Protein AF-0000000080313194 (afdb_homodimer)

Solvent-accessible surface area (backbone atoms only — not comparable to full-atom values): 11235 Å² total; per-residue (Å²):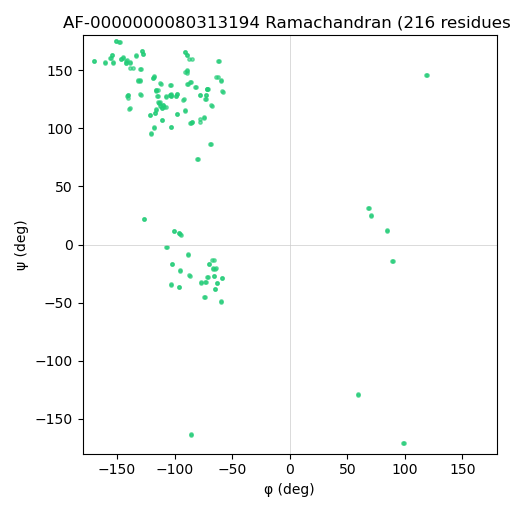 98,51,41,27,35,38,32,35,27,61,83,75,71,39,50,36,54,64,35,41,35,36,36,30,36,56,75,54,93,92,44,68,43,80,68,34,73,50,53,20,36,87,72,4,32,34,80,63,56,61,46,90,93,54,76,61,59,67,40,44,34,34,40,39,33,39,38,17,78,68,68,34,94,78,29,35,34,48,34,48,46,49,39,36,50,36,83,54,39,75,45,64,42,24,52,35,38,43,34,42,73,56,31,38,33,36,38,71,42,120,103,50,40,29,36,39,33,35,27,61,81,77,72,38,50,35,54,65,33,40,35,34,37,29,37,56,76,52,93,92,44,69,42,80,68,34,72,50,52,20,36,87,74,4,31,36,80,65,55,60,45,91,92,54,77,63,58,68,41,44,35,33,41,39,33,38,39,17,78,68,67,34,94,78,28,37,35,48,34,47,47,48,41,34,50,36,82,56,38,75,45,64,43,24,52,35,38,43,35,41,73,55,31,38,34,38,37,71,42,122

Nearest PDB structures (foldseek):
  4q14-assembly1_B  TM=9.213E-01  e=1.340E-10  Brucella abortus 2308
  2g5u-assembly1_B-2  TM=8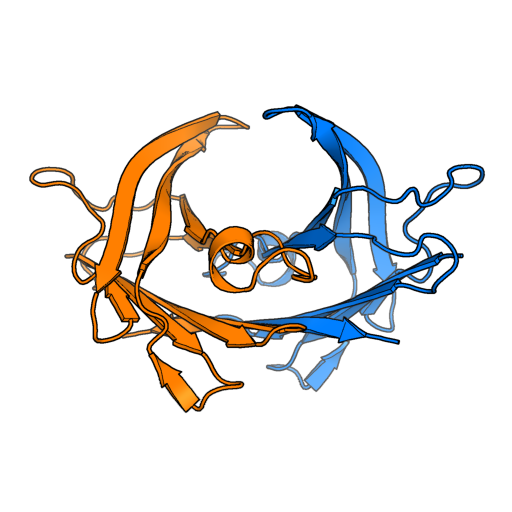.659E-01  e=2.627E-10  Homo sapiens
  7ybr-assembly1_A-2  TM=8.730E-01  e=2.478E-09  Homo sapiens
  8hy4-assembly1_A-2  TM=8.558E-01  e=2.621E-09  Homo sapiens
  5h0w-assembly1_A  TM=8.802E-01  e=9.008E-09  Homo sapiens

pLDDT: mean 95.49, std 5.0, range [65.44, 98.94]

Secondary structure (DSSP, 8-state):
--EEEEEEETTTTEE-TT-EEEEEEEEETTEEEEEEEEE--TTSEES--SPTT----SSEEEEEE-HHHHH-TT-S-S-EEEEEE-S-TTS-EE--EEEETTEEEEE-B-/--EEEEEEETTTTEE-TT-EEEEEEEEETTEEEEEEEEE--TTSEES--SPTT----SSEEEEEE-HHHHH-TT-S-S-EEEEEE-S-TTS-EE--EEEETTEEEEE-B-

Foldseek 3Di:
DFEKEFEAEPVVRATQWFKKKWKWFDPDDPDIHTQAIDTQHRRRMDGGGGDPPDFDDFGKMKMKTQVCVRVDDQQPDRIDIDIDGDHDSVDYWYWYWYDYSPDIDIDTDD/DFEKEWEAEPVVRATQWFKKKWKWFDPDDPDIHTQAIDTQHRRRMDGGGGDPPDFDDFGKMKMKTQVCVRVDDQQPDRIDIDIDGDHDSVDYWYWYWYDYSPDIDIDTDD

InterPro domains:
  IPR000895 Transthyretin/hydroxyisourate hydrolase [PR00189] (2-22)
  IPR000895 Transthyretin/hydroxyisourate hydrolase [PR00189] (35-60)
  IPR000895 Transthyretin/hydroxyisourate hydrolase [PR00189] (88-110)
  IPR014306 Hydroxyisourate hydrolase [TIGR02962] (2-110)
  IPR014306 Hydroxyisourate hydrolase [cd05822] (3-110)
  IPR023416 Transthyretin/hydroxyisourate hydrolase domain [PF00576] (3-109)
  IPR023416 Transthyretin/hydroxyisourate hydrolase domain [PTHR10395] (2-110)
  IPR023416 Transthyretin/hydroxyisourate hydrolase domain [SM00095] (1-109)
  IPR023418 Transthyretin, thyroxine binding site [PS00768] (6-21)
  IPR036817 Transthyretin/hydroxyisourate hydrolase domain superfamily [G3DSA:2.60.40.180] (1-108)
  IPR036817 Transthyretin/hydroxyisourate hydrolase domain superfamily [SSF49472] (2-110)

Radius of gyration: 16.83 Å; Cα contacts (8 Å, |Δi|>4): 594; chains: 2; bounding box: 36×49×40 Å

Structure (mmCIF, N/CA/C/O backbone):
data_AF-0000000080313194-model_v1
#
loop_
_entity.id
_entity.type
_entity.pdbx_description
1 polymer '5-hydroxyisourate hydrolase'
#
loop_
_atom_site.group_PDB
_atom_site.id
_atom_site.type_symbol
_atom_site.label_atom_id
_atom_site.label_alt_id
_atom_site.label_comp_id
_atom_site.label_asym_id
_atom_site.label_entity_id
_atom_site.label_seq_id
_atom_site.pdbx_PDB_ins_code
_atom_site.Cartn_x
_atom_site.Cartn_y
_atom_site.Cartn_z
_atom_site.occupancy
_atom_site.B_iso_or_equiv
_atom_site.auth_seq_id
_atom_site.auth_comp_id
_atom_site.auth_asym_id
_atom_site.auth_atom_id
_atom_site.pdbx_PDB_model_num
ATOM 1 N N . MET A 1 1 ? -0.561 -23.547 -9.656 1 65.44 1 MET A N 1
ATOM 2 C CA . MET A 1 1 ? -0.959 -22.453 -8.789 1 65.44 1 MET A CA 1
ATOM 3 C C . MET A 1 1 ? 0.229 -21.547 -8.477 1 65.44 1 MET A C 1
ATOM 5 O O . MET A 1 1 ? 1.229 -22 -7.914 1 65.44 1 MET A O 1
ATOM 9 N N . ASN A 1 2 ? 0.302 -20.172 -9.008 1 87 2 ASN A N 1
ATOM 10 C CA . ASN A 1 2 ? 1.49 -19.328 -8.953 1 87 2 ASN A CA 1
ATOM 11 C C . ASN A 1 2 ? 1.146 -17.891 -8.539 1 87 2 ASN A C 1
ATOM 13 O O . ASN A 1 2 ? -0.027 -17.516 -8.508 1 87 2 ASN A O 1
ATOM 17 N N . LEU A 1 3 ? 2.123 -17.281 -7.934 1 95.81 3 LEU A N 1
ATOM 18 C CA . LEU A 1 3 ? 2.088 -15.875 -7.586 1 95.81 3 LEU A CA 1
ATOM 19 C C . LEU A 1 3 ? 3.135 -15.086 -8.375 1 95.81 3 LEU A C 1
ATOM 21 O O . LEU A 1 3 ? 4.32 -15.43 -8.352 1 95.81 3 LEU A O 1
ATOM 25 N N . SER A 1 4 ? 2.646 -14.086 -9.094 1 97.38 4 SER A N 1
ATOM 26 C CA . SER A 1 4 ? 3.545 -13.273 -9.914 1 97.38 4 SER A CA 1
ATOM 27 C C . SER A 1 4 ? 3.27 -11.789 -9.727 1 97.38 4 SER A C 1
ATOM 29 O O . SER A 1 4 ? 2.244 -11.406 -9.156 1 97.38 4 SER A O 1
ATOM 31 N N . THR A 1 5 ? 4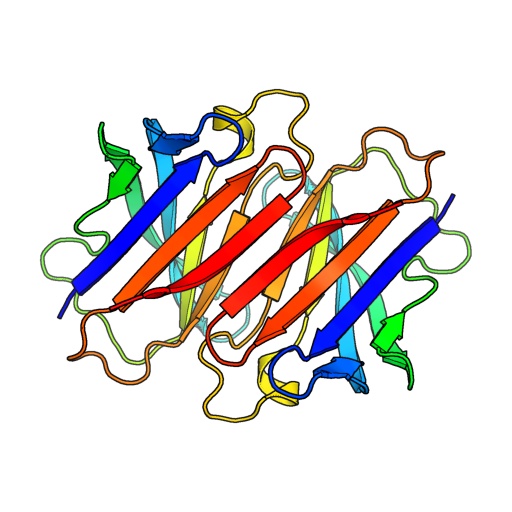.242 -11.016 -10.133 1 98.56 5 THR A N 1
ATOM 32 C CA . THR A 1 5 ? 4.055 -9.57 -10.102 1 98.56 5 THR A CA 1
ATOM 33 C C . THR A 1 5 ? 4.762 -8.906 -11.281 1 98.56 5 THR A C 1
ATOM 35 O O . THR A 1 5 ? 5.562 -9.539 -11.969 1 98.56 5 THR A O 1
ATOM 38 N N . HIS A 1 6 ? 4.297 -7.688 -11.5 1 98.5 6 HIS A N 1
ATOM 39 C CA . HIS A 1 6 ? 4.812 -6.793 -12.523 1 98.5 6 HIS A CA 1
ATOM 40 C C . HIS A 1 6 ? 4.855 -5.352 -12.031 1 98.5 6 HIS A C 1
ATOM 42 O O . HIS A 1 6 ? 3.869 -4.848 -11.484 1 98.5 6 HIS A O 1
ATOM 48 N N . VAL A 1 7 ? 6.074 -4.758 -12.188 1 98.88 7 VAL A N 1
ATOM 49 C CA . VAL A 1 7 ? 6.18 -3.342 -11.844 1 98.88 7 VAL A CA 1
ATOM 50 C C . VAL A 1 7 ? 6.355 -2.516 -13.109 1 98.88 7 VAL A C 1
ATOM 52 O O . VAL A 1 7 ? 7.312 -2.717 -13.867 1 98.88 7 VAL A O 1
ATOM 55 N N . LEU A 1 8 ? 5.441 -1.659 -13.359 1 98.88 8 LEU A N 1
ATOM 56 C CA . LEU A 1 8 ? 5.52 -0.711 -14.469 1 98.88 8 LEU A CA 1
ATOM 57 C C . LEU A 1 8 ? 5.785 0.701 -13.953 1 98.88 8 LEU A C 1
ATOM 59 O O . LEU A 1 8 ? 5.098 1.178 -13.047 1 98.88 8 LEU A O 1
ATOM 63 N N . ASP A 1 9 ? 6.816 1.323 -14.516 1 98.69 9 ASP A N 1
ATOM 64 C CA . ASP A 1 9 ? 7.086 2.732 -14.242 1 98.69 9 ASP A CA 1
ATOM 65 C C . ASP A 1 9 ? 6.289 3.633 -15.188 1 98.69 9 ASP A C 1
ATOM 67 O O . ASP A 1 9 ? 6.676 3.832 -16.344 1 98.69 9 ASP A O 1
ATOM 71 N N . LEU A 1 10 ? 5.273 4.219 -14.664 1 98.38 10 LEU A N 1
ATOM 72 C CA . LEU A 1 10 ? 4.348 4.988 -15.484 1 98.38 10 LEU A CA 1
ATOM 73 C C . LEU A 1 10 ? 4.977 6.312 -15.914 1 98.38 10 LEU A C 1
ATOM 75 O O . LEU A 1 10 ? 4.645 6.844 -16.969 1 98.38 10 LEU A O 1
ATOM 79 N N . ALA A 1 11 ? 5.812 6.895 -15.109 1 97.31 11 ALA A N 1
ATOM 80 C CA . ALA A 1 11 ? 6.453 8.164 -15.445 1 97.31 11 ALA A CA 1
ATOM 81 C C . ALA A 1 11 ? 7.395 8 -16.641 1 97.31 11 ALA A C 1
ATOM 83 O O . ALA A 1 11 ? 7.574 8.938 -17.422 1 97.31 11 ALA A O 1
ATOM 84 N N . ARG A 1 12 ? 7.898 6.82 -16.797 1 97.25 12 ARG A N 1
ATOM 85 C CA . ARG A 1 12 ? 8.82 6.543 -17.891 1 97.25 12 ARG A CA 1
ATOM 86 C C . ARG A 1 12 ? 8.117 5.797 -19.016 1 97.25 12 ARG A C 1
ATOM 88 O O . ARG A 1 12 ? 8.648 5.68 -20.125 1 97.25 12 ARG A O 1
ATOM 95 N N . GLY A 1 13 ? 7.012 5.254 -18.734 1 98.06 13 GLY A N 1
ATOM 96 C CA . GLY A 1 13 ? 6.316 4.414 -19.703 1 98.06 13 GLY A CA 1
ATOM 97 C C . GLY A 1 13 ? 7.039 3.109 -19.984 1 98.06 13 GLY A C 1
ATOM 98 O O . GLY A 1 13 ? 6.984 2.594 -21.094 1 98.06 13 GLY A O 1
ATOM 99 N N . LEU A 1 14 ? 7.754 2.586 -18.969 1 98.62 14 LEU A N 1
ATOM 100 C CA . LEU A 1 14 ? 8.586 1.399 -19.141 1 98.62 14 LEU A CA 1
ATOM 101 C C . LEU A 1 14 ? 8.453 0.471 -17.938 1 98.62 14 LEU A C 1
ATOM 103 O O . LEU A 1 14 ? 8.102 0.912 -16.844 1 98.62 14 LEU A O 1
ATOM 107 N N . PRO A 1 15 ? 8.773 -0.867 -18.219 1 98.75 15 PRO A N 1
ATOM 108 C CA . PRO A 1 15 ? 8.891 -1.748 -17.047 1 98.75 15 PRO A CA 1
ATOM 109 C C . PRO A 1 15 ? 9.969 -1.294 -16.062 1 98.75 15 PRO A C 1
ATOM 111 O O . PRO A 1 15 ? 10.984 -0.73 -16.484 1 98.75 15 PRO A O 1
ATOM 114 N N . ALA A 1 16 ? 9.727 -1.408 -14.82 1 98.81 16 ALA A N 1
ATOM 115 C CA . ALA A 1 16 ? 10.727 -1.098 -13.805 1 98.81 16 ALA A CA 1
ATOM 116 C C . ALA A 1 16 ? 11.641 -2.295 -13.547 1 98.81 16 ALA A C 1
ATOM 118 O O . ALA A 1 16 ? 11.25 -3.244 -12.859 1 98.81 16 ALA A O 1
ATOM 119 N N . ARG A 1 17 ? 12.812 -2.27 -14 1 98.62 17 ARG A N 1
ATOM 120 C CA . ARG A 1 17 ? 13.797 -3.34 -13.836 1 98.62 17 ARG A CA 1
ATOM 121 C C . ARG A 1 17 ? 14.555 -3.195 -12.523 1 98.62 17 ARG A C 1
ATOM 123 O O . ARG A 1 17 ? 14.891 -2.082 -12.117 1 98.62 17 ARG A O 1
ATOM 130 N N . GLY A 1 18 ? 14.789 -4.285 -11.875 1 98.75 18 GLY A N 1
ATOM 131 C CA . GLY A 1 18 ? 15.727 -4.324 -10.766 1 98.75 18 GLY A CA 1
ATOM 132 C C . GLY A 1 18 ? 15.102 -3.91 -9.445 1 98.75 18 GLY A C 1
ATOM 133 O O . GLY A 1 18 ? 15.812 -3.633 -8.477 1 98.75 18 GLY A O 1
ATOM 134 N N . VAL A 1 19 ? 13.789 -3.812 -9.438 1 98.88 19 VAL A N 1
ATOM 135 C CA . VAL A 1 19 ? 13.117 -3.504 -8.18 1 98.88 19 VAL A CA 1
ATOM 136 C C . VAL A 1 19 ? 13.156 -4.723 -7.258 1 98.88 19 VAL A C 1
ATOM 138 O O . VAL A 1 19 ? 12.727 -5.812 -7.645 1 98.88 19 VAL A O 1
ATOM 141 N N . ALA A 1 20 ? 13.664 -4.555 -6.031 1 98.88 20 ALA A N 1
ATOM 142 C CA . ALA A 1 20 ? 13.633 -5.641 -5.051 1 98.88 20 ALA A CA 1
ATOM 143 C C . ALA A 1 20 ? 12.219 -5.887 -4.543 1 98.88 20 ALA A C 1
ATOM 145 O O . ALA A 1 20 ? 11.5 -4.941 -4.215 1 98.88 20 ALA A O 1
ATOM 146 N N . VAL A 1 21 ? 11.82 -7.129 -4.488 1 98.88 21 VAL A N 1
ATOM 147 C CA . VAL A 1 21 ? 10.492 -7.555 -4.047 1 98.88 21 VAL A CA 1
ATOM 148 C C . VAL A 1 21 ? 10.625 -8.648 -2.99 1 98.88 21 VAL A C 1
ATOM 150 O O . VAL A 1 21 ? 11.375 -9.609 -3.174 1 98.88 21 VAL A O 1
ATOM 153 N N . THR A 1 22 ? 9.969 -8.477 -1.878 1 98.56 22 THR A N 1
ATOM 154 C CA . THR A 1 22 ? 9.922 -9.484 -0.828 1 98.56 22 THR A CA 1
ATOM 155 C C . THR A 1 22 ? 8.508 -10.023 -0.65 1 98.56 22 THR A C 1
ATOM 157 O O . THR A 1 22 ? 7.543 -9.25 -0.654 1 98.56 22 THR A O 1
ATOM 160 N N . LEU A 1 23 ? 8.43 -11.312 -0.579 1 98.12 23 LEU A N 1
ATOM 161 C CA . LEU A 1 23 ? 7.168 -11.984 -0.28 1 98.12 23 LEU A CA 1
ATOM 162 C C . LEU A 1 23 ? 7.145 -12.484 1.16 1 98.12 23 LEU A C 1
ATOM 164 O O . LEU A 1 23 ? 8.086 -13.148 1.604 1 98.12 23 LEU A O 1
ATOM 168 N N . GLU A 1 24 ? 6.062 -12.117 1.852 1 97.56 24 GLU A N 1
ATOM 169 C CA . GLU A 1 24 ? 5.871 -12.602 3.217 1 97.56 24 GLU A CA 1
ATOM 170 C C . GLU A 1 24 ? 4.477 -13.195 3.4 1 97.56 24 GLU A C 1
ATOM 172 O O . GLU A 1 24 ? 3.533 -12.805 2.711 1 97.56 24 GLU A O 1
ATOM 177 N N . ARG A 1 25 ? 4.406 -14.117 4.277 1 97 25 ARG A N 1
ATOM 178 C CA . ARG A 1 25 ? 3.15 -14.766 4.652 1 97 25 ARG A CA 1
ATOM 179 C C . ARG A 1 25 ? 2.758 -14.406 6.082 1 97 25 ARG A C 1
ATOM 181 O O . ARG A 1 25 ? 3.604 -14.398 6.98 1 97 25 ARG A O 1
ATOM 188 N N . HIS A 1 26 ? 1.472 -14.156 6.203 1 96.62 26 HIS A N 1
ATOM 189 C CA . HIS A 1 26 ? 0.968 -13.867 7.539 1 96.62 26 HIS A CA 1
ATOM 190 C C . HIS A 1 26 ? 0.81 -15.141 8.359 1 96.62 26 HIS A C 1
ATOM 192 O O . HIS A 1 26 ? 0.165 -16.094 7.914 1 96.62 26 HIS A O 1
ATOM 198 N N . ASP A 1 27 ? 1.317 -15.227 9.531 1 93.31 27 ASP A N 1
ATOM 199 C CA . ASP A 1 27 ? 1.3 -16.422 10.359 1 93.31 27 ASP A CA 1
ATOM 200 C C . ASP A 1 27 ? 0.313 -16.281 11.516 1 93.31 27 ASP A C 1
ATOM 202 O O . ASP A 1 27 ? 0.19 -17.188 12.344 1 93.31 27 ASP A O 1
ATOM 206 N N . GLY A 1 28 ? -0.321 -15.156 11.625 1 88 28 GLY A N 1
ATOM 207 C CA . GLY A 1 28 ? -1.229 -14.883 12.727 1 88 28 GLY A CA 1
ATOM 208 C C . GLY A 1 28 ? -0.793 -13.703 13.586 1 88 28 GLY A C 1
ATOM 209 O O . GLY A 1 28 ? 0.404 -13.492 13.789 1 88 28 GLY A O 1
ATOM 210 N N . GLY A 1 29 ? -1.736 -12.992 14.078 1 85 29 GLY A N 1
ATOM 211 C CA . GLY A 1 29 ? -1.395 -11.82 14.875 1 85 29 GLY A CA 1
ATOM 212 C C . GLY A 1 29 ? -0.572 -10.805 14.109 1 85 29 GLY A C 1
ATOM 213 O O . GLY A 1 29 ? -0.975 -10.344 13.039 1 85 29 GLY A O 1
ATOM 214 N N . VAL A 1 30 ? 0.573 -10.398 14.766 1 82.69 30 VAL A N 1
ATOM 215 C CA . VAL A 1 30 ? 1.419 -9.375 14.156 1 82.69 30 VAL A CA 1
ATOM 216 C C . VAL A 1 30 ? 2.619 -10.039 13.484 1 82.69 30 VAL A C 1
ATOM 218 O O . VAL A 1 30 ? 3.508 -9.352 12.977 1 82.69 30 VAL A O 1
ATOM 221 N N . ARG A 1 31 ? 2.619 -11.398 13.32 1 92.81 31 ARG A N 1
ATOM 222 C CA . ARG A 1 31 ? 3.803 -12.117 12.859 1 92.81 31 ARG A CA 1
ATOM 223 C C . ARG A 1 31 ? 3.717 -12.414 11.367 1 92.81 31 ARG A C 1
ATOM 225 O O . ARG A 1 31 ? 2.682 -12.875 10.875 1 92.81 31 ARG A O 1
ATOM 232 N N . TRP A 1 32 ? 4.746 -12.047 10.68 1 95.94 32 TRP A N 1
ATOM 233 C CA . TRP A 1 32 ? 4.949 -12.352 9.266 1 95.94 32 TRP A CA 1
ATOM 234 C C . TRP A 1 32 ? 6.215 -13.18 9.062 1 95.94 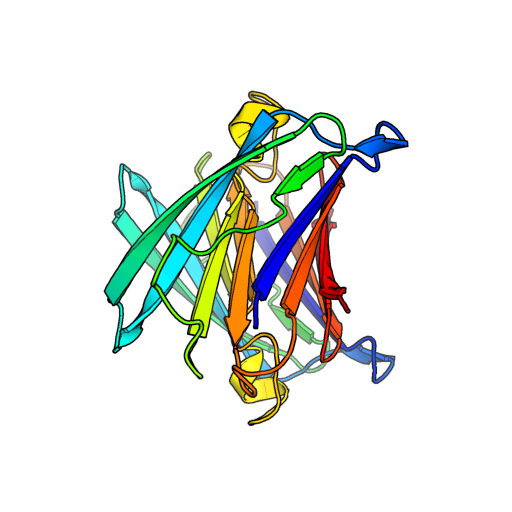32 TRP A C 1
ATOM 236 O O . TRP A 1 32 ? 7.223 -12.961 9.742 1 95.94 32 TRP A O 1
ATOM 246 N N . THR A 1 33 ? 6.191 -14.117 8.117 1 95.94 33 THR A N 1
ATOM 247 C CA . THR A 1 33 ? 7.363 -14.898 7.727 1 95.94 33 THR A CA 1
ATOM 248 C C . THR A 1 33 ? 7.762 -14.594 6.285 1 95.94 33 THR A C 1
ATOM 250 O O . THR A 1 33 ? 6.934 -14.68 5.375 1 95.94 33 THR A O 1
ATOM 253 N N . GLN A 1 34 ? 9.031 -14.266 6.156 1 96.94 34 GLN A N 1
ATOM 254 C CA . GLN A 1 34 ? 9.531 -14.047 4.801 1 96.94 34 GLN A CA 1
ATOM 255 C C . GLN A 1 34 ? 9.672 -15.367 4.051 1 96.94 34 GLN A C 1
ATOM 257 O O . GLN A 1 34 ? 10.273 -16.312 4.559 1 96.94 34 GLN A O 1
ATOM 262 N N . LEU A 1 35 ? 9.102 -15.438 2.852 1 96.44 35 LEU A N 1
ATOM 263 C CA . LEU A 1 35 ? 9.141 -16.656 2.059 1 96.44 35 LEU A CA 1
ATOM 264 C C . LEU A 1 35 ? 10.164 -16.547 0.932 1 96.44 35 LEU A C 1
ATOM 266 O O . LEU A 1 35 ? 10.75 -17.547 0.521 1 96.44 35 LEU A O 1
ATOM 270 N N . ALA A 1 36 ? 10.289 -15.32 0.401 1 97 36 ALA A N 1
ATOM 271 C CA . ALA A 1 36 ? 11.117 -15.18 -0.791 1 97 36 ALA A CA 1
ATOM 272 C C . ALA A 1 36 ? 11.547 -13.727 -0.99 1 97 36 ALA A C 1
ATOM 274 O O . ALA A 1 36 ? 10.922 -12.812 -0.456 1 97 36 ALA A O 1
ATOM 275 N N . GLU A 1 37 ? 12.586 -13.516 -1.655 1 98 37 GLU A N 1
ATOM 276 C CA . GLU A 1 37 ? 13.062 -12.242 -2.195 1 98 37 GLU A CA 1
ATOM 277 C C . GLU A 1 37 ? 13.461 -12.383 -3.662 1 98 37 GLU A C 1
ATOM 279 O O . GLU A 1 37 ? 14.031 -13.398 -4.062 1 98 37 GLU A O 1
ATOM 284 N N . ALA A 1 38 ? 13.164 -11.43 -4.391 1 98.38 38 ALA A N 1
ATOM 285 C CA . ALA A 1 38 ? 13.469 -11.43 -5.816 1 98.38 38 ALA A CA 1
ATOM 286 C C . ALA A 1 38 ? 13.695 -10.016 -6.332 1 98.38 38 ALA A C 1
ATOM 288 O O . ALA A 1 38 ? 13.641 -9.055 -5.562 1 98.38 38 ALA A O 1
ATOM 289 N N . ARG A 1 39 ? 14.086 -9.883 -7.594 1 98.75 39 ARG A N 1
ATOM 290 C CA . ARG A 1 39 ? 14.172 -8.617 -8.312 1 98.75 39 ARG A CA 1
ATOM 291 C C . ARG A 1 39 ? 13.461 -8.703 -9.656 1 98.75 39 ARG A C 1
ATOM 293 O O . ARG A 1 39 ? 13.547 -9.719 -10.344 1 98.75 39 ARG A O 1
ATOM 300 N N . THR A 1 40 ? 12.805 -7.609 -10 1 98.88 40 THR A N 1
ATOM 301 C CA . THR A 1 40 ? 12.148 -7.605 -11.305 1 98.88 40 THR A CA 1
ATOM 302 C C . THR A 1 40 ? 13.172 -7.723 -12.43 1 98.88 40 THR A C 1
ATOM 304 O O . THR A 1 40 ? 14.266 -7.164 -12.336 1 98.88 40 THR A O 1
ATOM 307 N N . ASP A 1 41 ? 12.781 -8.43 -13.469 1 98.75 41 ASP A N 1
ATOM 308 C CA . ASP A 1 41 ? 13.664 -8.625 -14.617 1 98.75 41 ASP A CA 1
ATOM 309 C C . ASP A 1 41 ? 13.539 -7.465 -15.602 1 98.75 41 ASP A C 1
ATOM 311 O O . ASP A 1 41 ? 13.047 -6.391 -15.25 1 98.75 41 ASP A O 1
ATOM 315 N N . ASP A 1 42 ? 14.031 -7.691 -16.859 1 98.44 42 ASP A N 1
ATOM 316 C CA . ASP A 1 42 ? 14.07 -6.629 -17.859 1 98.44 42 ASP A CA 1
ATOM 317 C C . ASP A 1 42 ? 12.664 -6.211 -18.266 1 98.44 42 ASP A C 1
ATOM 319 O O . ASP A 1 42 ? 12.461 -5.117 -18.797 1 98.44 42 ASP A O 1
ATOM 323 N N . ASP A 1 43 ? 11.711 -7.078 -18.031 1 98.56 43 ASP A N 1
ATOM 324 C CA . ASP A 1 43 ? 10.32 -6.781 -18.344 1 98.56 43 ASP A CA 1
ATOM 325 C C . ASP A 1 43 ? 9.578 -6.273 -17.109 1 98.56 43 ASP A C 1
ATOM 327 O O . ASP A 1 43 ? 8.352 -6.203 -17.094 1 98.56 43 ASP A O 1
ATOM 331 N N . GLY A 1 44 ? 10.25 -5.977 -16.047 1 98.81 44 GLY A N 1
ATOM 332 C CA . GLY A 1 44 ? 9.633 -5.52 -14.812 1 98.81 44 GLY A CA 1
ATOM 333 C C . GLY A 1 44 ? 8.859 -6.605 -14.094 1 98.81 44 GLY A C 1
ATOM 334 O O . GLY A 1 44 ? 7.934 -6.32 -13.336 1 98.81 44 GLY A O 1
ATOM 335 N N . ARG A 1 45 ? 9.273 -7.895 -14.359 1 98.69 45 ARG A N 1
ATOM 336 C CA . ARG A 1 45 ? 8.453 -9 -13.867 1 98.69 45 ARG A CA 1
ATOM 337 C C . ARG A 1 45 ? 9.234 -9.859 -12.875 1 98.69 45 ARG A C 1
ATOM 339 O O . ARG A 1 45 ? 10.461 -9.938 -12.945 1 98.69 45 ARG A O 1
ATOM 346 N N . VAL A 1 46 ? 8.57 -10.344 -11.906 1 98.31 46 VAL A N 1
ATOM 347 C CA . VAL A 1 46 ? 8.906 -11.57 -11.188 1 98.31 46 VAL A CA 1
ATOM 348 C C . VAL A 1 46 ? 7.875 -12.656 -11.492 1 98.31 46 VAL A C 1
ATOM 350 O O . VAL A 1 46 ? 6.742 -12.602 -11.008 1 98.31 46 VAL A O 1
ATOM 353 N N . ARG A 1 47 ? 8.227 -13.578 -12.219 1 95.69 47 ARG A N 1
ATOM 354 C CA . ARG A 1 47 ? 7.285 -14.516 -12.82 1 95.69 47 ARG A CA 1
ATOM 355 C C . ARG A 1 47 ? 6.82 -15.547 -11.797 1 95.69 47 ARG A C 1
ATOM 357 O O . ARG A 1 47 ? 5.711 -16.078 -11.898 1 95.69 47 ARG A O 1
ATOM 364 N N . SER A 1 48 ? 7.672 -15.867 -10.93 1 93.31 48 SER A N 1
ATOM 365 C CA . SER A 1 48 ? 7.324 -16.766 -9.836 1 93.31 48 SER A CA 1
ATOM 366 C C . SER A 1 48 ? 7.934 -16.297 -8.516 1 93.31 48 SER A C 1
ATOM 368 O O . SER A 1 48 ? 9.156 -16.25 -8.375 1 93.31 48 SER A O 1
ATOM 370 N N . LEU A 1 49 ? 7.07 -15.969 -7.559 1 95.44 49 LEU A N 1
ATOM 371 C CA . LEU A 1 49 ? 7.547 -15.43 -6.293 1 95.44 49 LEU A CA 1
ATOM 372 C C . LEU A 1 49 ? 7.68 -16.531 -5.246 1 95.44 49 LEU A C 1
ATOM 374 O O . LEU A 1 49 ? 8.414 -16.375 -4.27 1 95.44 49 LEU A O 1
ATOM 378 N N . LEU A 1 50 ? 6.969 -17.578 -5.48 1 93.19 50 LEU A N 1
ATOM 379 C CA . LEU A 1 50 ? 7.02 -18.641 -4.492 1 93.19 50 LEU A CA 1
ATOM 380 C C . LEU A 1 50 ? 8.242 -19.531 -4.703 1 93.19 50 LEU A C 1
ATOM 382 O O . LEU A 1 50 ? 8.547 -19.906 -5.836 1 93.19 50 LEU A O 1
ATOM 386 N N . PRO A 1 51 ? 8.891 -19.844 -3.621 1 90.19 51 PRO A N 1
ATOM 387 C CA . PRO A 1 51 ? 9.992 -20.797 -3.75 1 90.19 51 PRO A CA 1
ATOM 388 C C . PRO A 1 51 ? 9.523 -22.172 -4.25 1 90.19 51 PRO A C 1
ATOM 390 O O . PRO A 1 51 ? 8.352 -22.516 -4.109 1 90.19 51 PRO A O 1
ATOM 393 N N . GLU A 1 52 ? 10.539 -22.781 -4.77 1 86.56 52 GLU A N 1
ATOM 394 C CA . GLU A 1 52 ? 10.234 -24.141 -5.211 1 86.56 52 GLU A CA 1
ATOM 395 C C . GLU A 1 52 ? 9.734 -24.984 -4.055 1 86.56 52 GLU A C 1
ATOM 397 O O . GLU A 1 52 ? 10.281 -24.938 -2.953 1 86.56 52 GLU A O 1
ATOM 402 N N . GLY A 1 53 ? 8.609 -25.719 -4.254 1 85.94 53 GLY A N 1
ATOM 403 C CA . GLY A 1 53 ? 8.086 -26.656 -3.266 1 85.94 53 GLY A CA 1
ATOM 404 C C . GLY A 1 53 ? 7.121 -26 -2.287 1 85.94 53 GLY A C 1
ATOM 405 O O . GLY A 1 53 ? 6.508 -26.688 -1.467 1 85.94 53 GLY A O 1
ATOM 406 N N . VAL A 1 54 ? 7.133 -24.75 -2.283 1 85.5 54 VAL A N 1
ATOM 407 C CA . VAL A 1 54 ? 6.223 -24.062 -1.379 1 85.5 54 VAL A CA 1
ATOM 408 C C . VAL A 1 54 ? 4.91 -23.766 -2.098 1 85.5 54 VAL A C 1
ATOM 410 O O . VAL A 1 54 ? 4.906 -23.172 -3.182 1 85.5 54 VAL A O 1
ATOM 413 N N . ALA A 1 55 ? 3.875 -24.203 -1.52 1 85.19 55 ALA A N 1
ATOM 414 C CA . ALA A 1 55 ? 2.557 -23.969 -2.105 1 85.19 55 ALA A CA 1
ATOM 415 C C . ALA A 1 55 ? 1.946 -22.672 -1.587 1 85.19 55 ALA A C 1
ATOM 417 O O . ALA A 1 55 ? 2.232 -22.25 -0.464 1 85.19 55 ALA A O 1
ATOM 418 N N . LEU A 1 56 ? 1.157 -22.078 -2.52 1 88.44 56 LEU A N 1
ATOM 419 C CA . LEU A 1 56 ? 0.354 -20.922 -2.111 1 88.44 56 LEU A CA 1
ATOM 420 C C . LEU A 1 56 ? -0.886 -21.375 -1.345 1 88.44 56 LEU A C 1
ATOM 422 O O . LEU A 1 56 ? -1.774 -22.016 -1.912 1 88.44 56 LEU A O 1
ATOM 426 N N . ASP A 1 57 ? -0.945 -21.172 -0.034 1 91.62 57 ASP A N 1
ATOM 427 C CA . ASP A 1 57 ? -2.104 -21.516 0.787 1 91.62 57 ASP A CA 1
ATOM 428 C C . ASP A 1 57 ? -3.113 -20.375 0.818 1 91.62 57 ASP A C 1
ATOM 430 O O . ASP A 1 57 ? -2.797 -19.25 0.424 1 91.62 57 ASP A O 1
ATOM 434 N N . ALA A 1 58 ? -4.367 -20.797 1.179 1 93.81 58 ALA A N 1
ATOM 435 C CA . ALA A 1 58 ? -5.379 -19.766 1.432 1 93.81 58 ALA A CA 1
ATOM 436 C C . ALA A 1 58 ? -5.047 -18.969 2.689 1 93.81 58 ALA A C 1
ATOM 438 O O . ALA A 1 58 ? -5.441 -19.359 3.795 1 93.81 58 ALA A O 1
ATOM 439 N N . ARG A 1 59 ? -4.227 -17.922 2.564 1 94.69 59 ARG A N 1
ATOM 440 C CA . ARG A 1 59 ? -3.74 -17.062 3.646 1 94.69 59 ARG A CA 1
ATOM 441 C C . ARG A 1 59 ? -3.541 -15.633 3.168 1 94.69 59 ARG A C 1
ATOM 443 O O . ARG A 1 59 ? -3.896 -15.297 2.037 1 94.69 59 ARG A O 1
ATOM 450 N N . THR A 1 60 ? -3.236 -14.859 4.098 1 96.88 60 THR A N 1
ATOM 451 C CA . THR A 1 60 ? -2.875 -13.484 3.773 1 96.88 60 THR A CA 1
ATOM 452 C C . THR A 1 60 ? -1.378 -13.367 3.496 1 96.88 60 THR A C 1
ATOM 454 O O . THR A 1 60 ? -0.562 -13.953 4.211 1 96.88 60 THR A O 1
ATOM 457 N N . TYR A 1 61 ? -1.047 -12.594 2.463 1 97.25 61 TYR A N 1
ATOM 458 C CA . TYR A 1 61 ? 0.331 -12.367 2.037 1 97.25 61 TYR A CA 1
ATOM 459 C C . TYR A 1 61 ? 0.628 -10.883 1.904 1 97.25 61 TYR A C 1
ATOM 461 O O . TYR A 1 61 ? -0.287 -10.055 1.917 1 97.25 61 TYR A O 1
ATOM 469 N N . ARG A 1 62 ? 1.9 -10.625 1.81 1 98.06 62 ARG A N 1
ATOM 470 C CA . ARG A 1 62 ? 2.363 -9.258 1.616 1 98.06 62 ARG A CA 1
ATOM 471 C C . ARG A 1 62 ? 3.529 -9.203 0.635 1 98.06 62 ARG A C 1
ATOM 473 O O . ARG A 1 62 ? 4.453 -10.016 0.718 1 98.06 62 ARG A O 1
ATOM 480 N N . LEU A 1 63 ? 3.396 -8.344 -0.337 1 98.69 63 LEU A N 1
ATOM 481 C CA . LEU A 1 63 ? 4.523 -7.98 -1.188 1 98.69 63 LEU A CA 1
ATOM 482 C C . LEU A 1 63 ? 5.078 -6.613 -0.796 1 98.69 63 LEU A C 1
ATOM 484 O O . LEU A 1 63 ? 4.324 -5.648 -0.656 1 98.69 63 LEU A O 1
ATOM 488 N N . ARG A 1 64 ? 6.375 -6.562 -0.6 1 98.69 64 ARG A N 1
ATOM 489 C CA . ARG A 1 64 ? 7.059 -5.293 -0.376 1 98.69 64 ARG A CA 1
ATOM 490 C C . ARG A 1 64 ? 8 -4.969 -1.529 1 98.69 64 ARG A C 1
ATOM 492 O O . ARG A 1 64 ? 8.883 -5.762 -1.861 1 98.69 64 ARG A O 1
ATOM 499 N N . PHE A 1 65 ? 7.754 -3.842 -2.127 1 98.88 65 PHE A N 1
ATOM 500 C CA . PHE A 1 65 ? 8.594 -3.342 -3.211 1 98.88 65 PHE A CA 1
ATOM 501 C C . PHE A 1 65 ? 9.516 -2.236 -2.715 1 98.88 65 PHE A C 1
ATOM 503 O O . PHE A 1 65 ? 9.055 -1.257 -2.121 1 98.88 65 PHE A O 1
ATOM 510 N N . ASP A 1 66 ? 10.781 -2.379 -2.971 1 98.69 66 ASP A N 1
ATOM 511 C CA . ASP A 1 66 ? 11.734 -1.337 -2.596 1 98.69 66 ASP A CA 1
ATOM 512 C C . ASP A 1 66 ? 11.727 -0.198 -3.611 1 98.69 66 ASP A C 1
ATOM 514 O O . ASP A 1 66 ? 12.711 0.009 -4.324 1 98.69 66 ASP A O 1
ATOM 518 N N . THR A 1 67 ? 10.703 0.565 -3.553 1 98.69 67 THR A N 1
ATOM 519 C CA . THR A 1 67 ? 10.547 1.663 -4.5 1 98.69 67 THR A CA 1
ATOM 520 C C . THR A 1 67 ? 11.531 2.785 -4.199 1 98.69 67 THR A C 1
ATOM 522 O O . THR A 1 67 ? 11.922 3.533 -5.098 1 98.69 67 THR A O 1
ATOM 525 N N . GLY A 1 68 ? 11.906 2.887 -2.945 1 98.12 68 GLY A N 1
ATOM 526 C CA . GLY A 1 68 ? 12.891 3.891 -2.582 1 98.12 68 GLY A CA 1
ATOM 527 C C . GLY A 1 68 ? 14.219 3.709 -3.301 1 98.12 68 GLY A C 1
ATOM 528 O O . GLY A 1 68 ? 14.773 4.668 -3.842 1 98.12 68 GLY A O 1
ATOM 529 N N . ALA A 1 69 ? 14.734 2.52 -3.285 1 98.19 69 ALA A N 1
ATOM 530 C CA . ALA A 1 69 ? 16 2.254 -3.965 1 98.19 69 ALA A CA 1
ATOM 531 C C . ALA A 1 69 ? 15.867 2.477 -5.469 1 98.19 69 ALA A C 1
ATOM 533 O O . ALA A 1 69 ? 16.812 2.936 -6.117 1 98.19 69 ALA A O 1
ATOM 534 N N . TYR A 1 70 ? 14.727 2.195 -6 1 98.62 70 TYR A N 1
ATOM 535 C CA . TYR A 1 70 ? 14.508 2.314 -7.438 1 98.62 70 TYR A CA 1
ATOM 536 C C . TYR A 1 70 ? 14.398 3.775 -7.852 1 98.62 70 TYR A C 1
ATOM 538 O O . TYR A 1 70 ? 15 4.191 -8.844 1 98.62 70 TYR A O 1
ATOM 546 N N . LEU A 1 71 ? 13.633 4.602 -7.102 1 97.38 71 LEU A N 1
ATOM 547 C CA . LEU A 1 71 ? 13.336 5.98 -7.473 1 97.38 71 LEU A CA 1
ATOM 548 C C . LEU A 1 71 ? 14.43 6.922 -6.973 1 97.38 71 LEU A C 1
ATOM 550 O O . LEU A 1 71 ? 14.57 8.039 -7.48 1 97.38 71 LEU A O 1
ATOM 554 N N . GLY A 1 72 ? 15.094 6.504 -5.883 1 95.88 72 GLY A N 1
ATOM 555 C CA . GLY A 1 72 ? 16.156 7.332 -5.328 1 95.88 72 GLY A CA 1
ATOM 556 C C . GLY A 1 72 ? 15.695 8.164 -4.145 1 95.88 72 GLY A C 1
ATOM 557 O O . GLY A 1 72 ? 14.586 7.988 -3.643 1 95.88 72 GLY A O 1
ATOM 558 N N . ASP A 1 73 ? 16.5 9.148 -3.611 1 89.75 73 ASP A N 1
ATOM 559 C CA . ASP A 1 73 ? 16.344 9.852 -2.342 1 89.75 73 ASP A CA 1
ATOM 560 C C . ASP A 1 73 ? 15.07 10.688 -2.334 1 89.75 73 ASP A C 1
ATOM 562 O O . ASP A 1 73 ? 14.484 10.938 -1.274 1 89.75 73 ASP A O 1
ATOM 566 N N . GLY A 1 74 ? 14.555 11 -3.336 1 89.06 74 GLY A N 1
ATOM 567 C CA . GLY A 1 74 ? 13.383 11.867 -3.393 1 89.06 74 GLY A CA 1
ATOM 568 C C . GLY A 1 74 ? 12.078 11.094 -3.461 1 89.06 74 GLY A C 1
ATOM 569 O O . GLY A 1 74 ? 11 11.695 -3.547 1 89.06 74 GLY A O 1
ATOM 570 N N . ALA A 1 75 ? 12.219 9.797 -3.271 1 94.94 75 ALA A N 1
ATOM 571 C CA . ALA A 1 75 ? 11.008 8.992 -3.383 1 94.94 75 ALA A CA 1
ATOM 572 C C . ALA A 1 75 ? 10.039 9.289 -2.24 1 94.94 75 ALA A C 1
ATOM 574 O O . ALA A 1 75 ? 10.391 9.133 -1.068 1 94.94 75 ALA A O 1
ATOM 575 N N . PHE A 1 76 ? 8.844 9.742 -2.562 1 96.94 76 PHE A N 1
ATOM 576 C CA . PHE A 1 76 ? 7.812 9.984 -1.561 1 96.94 76 PHE A CA 1
ATOM 577 C C . PHE A 1 76 ? 7.383 8.68 -0.9 1 96.94 76 PHE A C 1
ATOM 579 O O . PHE A 1 76 ? 7.117 8.648 0.303 1 96.94 76 PHE A O 1
ATOM 586 N N . TYR A 1 77 ? 7.312 7.656 -1.721 1 98.25 77 TYR A N 1
ATOM 587 C CA . TYR A 1 77 ? 7.031 6.316 -1.213 1 98.25 77 TYR A CA 1
ATOM 588 C C . TYR A 1 77 ? 8.305 5.477 -1.156 1 98.25 77 TYR A C 1
ATOM 590 O O . TYR A 1 77 ? 8.711 4.887 -2.16 1 98.25 77 TYR A O 1
ATOM 598 N N . PRO A 1 78 ? 8.898 5.34 0.04 1 97.69 78 PRO A N 1
ATOM 599 C CA . PRO A 1 78 ? 10.156 4.59 0.136 1 97.69 78 PRO A CA 1
ATOM 600 C C . PRO A 1 78 ? 9.961 3.09 -0.09 1 97.69 78 PRO A C 1
ATOM 602 O O . PRO A 1 78 ? 10.938 2.365 -0.301 1 97.69 78 PRO A O 1
ATOM 605 N N . GLU A 1 79 ? 8.742 2.635 0.01 1 98.31 79 GLU A N 1
ATOM 606 C CA . GLU A 1 79 ? 8.312 1.287 -0.348 1 98.31 79 GLU A CA 1
ATOM 607 C C . GLU A 1 79 ? 6.836 1.264 -0.739 1 98.31 79 GLU A C 1
ATOM 609 O O . GLU A 1 79 ? 6.09 2.197 -0.427 1 98.31 79 GLU A O 1
ATOM 614 N N . ALA A 1 80 ? 6.477 0.315 -1.49 1 98.81 80 ALA A N 1
ATOM 615 C CA . ALA A 1 80 ? 5.074 -0.061 -1.661 1 98.81 80 ALA A CA 1
ATOM 616 C C . ALA A 1 80 ? 4.797 -1.431 -1.05 1 98.81 80 ALA A C 1
ATOM 618 O O . ALA A 1 80 ? 5.418 -2.426 -1.431 1 98.81 80 ALA A O 1
ATOM 619 N N . THR A 1 81 ? 3.924 -1.434 -0.097 1 98.56 81 THR A N 1
ATOM 620 C CA . THR A 1 81 ? 3.535 -2.668 0.578 1 98.56 81 THR A CA 1
ATOM 621 C C . THR A 1 81 ? 2.102 -3.051 0.222 1 98.56 81 THR A C 1
ATOM 623 O O . THR A 1 81 ? 1.171 -2.277 0.457 1 98.56 81 THR A O 1
ATOM 626 N N . ILE A 1 82 ? 1.963 -4.195 -0.355 1 98.81 82 ILE A N 1
ATOM 627 C CA . ILE A 1 82 ? 0.644 -4.641 -0.79 1 98.81 82 ILE A CA 1
ATOM 628 C C . ILE A 1 82 ? 0.25 -5.906 -0.033 1 98.81 82 ILE A C 1
ATOM 630 O O . ILE A 1 82 ? 0.886 -6.953 -0.188 1 98.81 82 ILE A O 1
ATOM 634 N N . VAL A 1 83 ? -0.753 -5.805 0.787 1 98.56 83 VAL A N 1
ATOM 635 C CA . VAL A 1 83 ? -1.3 -6.934 1.529 1 98.56 83 VAL A CA 1
ATOM 636 C C . VAL A 1 83 ? -2.531 -7.48 0.809 1 98.56 83 VAL A C 1
ATOM 638 O O . VAL A 1 83 ? -3.424 -6.719 0.431 1 98.56 83 VAL A O 1
ATOM 641 N N . PHE A 1 84 ? -2.568 -8.758 0.588 1 98.06 84 PHE A N 1
ATOM 642 C CA . PHE A 1 84 ? -3.684 -9.344 -0.151 1 98.06 84 PHE A CA 1
ATOM 643 C C . PHE A 1 84 ? -3.998 -10.742 0.357 1 98.06 84 PHE A C 1
ATOM 645 O O . PHE A 1 84 ? -3.148 -11.391 0.975 1 98.06 84 PHE A O 1
ATOM 652 N N . ARG A 1 85 ? -5.184 -11.195 0.08 1 96.62 85 ARG A N 1
ATOM 653 C CA . ARG A 1 85 ? -5.637 -12.523 0.48 1 96.62 85 ARG A CA 1
ATOM 654 C C . ARG A 1 85 ? -5.629 -13.484 -0.704 1 96.62 85 ARG A C 1
ATOM 656 O O . ARG A 1 85 ? -5.988 -13.102 -1.82 1 96.62 85 ARG A O 1
ATOM 663 N N . VAL A 1 86 ? -5.164 -14.617 -0.385 1 94.62 86 VAL A N 1
ATOM 664 C CA . VAL A 1 86 ? -5.387 -15.742 -1.294 1 94.62 86 VAL A CA 1
ATOM 665 C C . VAL A 1 86 ? -6.582 -16.562 -0.814 1 94.62 86 VAL A C 1
ATOM 667 O O . VAL A 1 86 ? -6.523 -17.203 0.243 1 94.62 86 VAL A O 1
ATOM 670 N N . LEU A 1 87 ? -7.637 -16.484 -1.634 1 89.38 87 LEU A N 1
ATOM 671 C CA . LEU A 1 87 ? -8.844 -17.219 -1.251 1 89.38 87 LEU A CA 1
ATOM 672 C C . LEU A 1 87 ? -8.898 -18.578 -1.932 1 89.38 87 LEU A C 1
ATOM 674 O O . LEU A 1 87 ? -9.297 -19.562 -1.315 1 89.38 87 LEU A O 1
ATOM 678 N N . ASP A 1 88 ? -8.43 -18.625 -3.178 1 90.25 88 ASP A N 1
ATOM 679 C CA . ASP A 1 88 ? -8.32 -19.859 -3.941 1 90.25 88 ASP A CA 1
ATOM 680 C C . ASP A 1 88 ? -6.867 -20.156 -4.301 1 90.25 88 ASP A C 1
ATOM 682 O O . ASP A 1 88 ? -6.344 -19.641 -5.289 1 90.25 88 ASP A O 1
ATOM 686 N N . PRO A 1 89 ? -6.301 -21.047 -3.531 1 89.44 89 PRO A N 1
ATOM 687 C CA . PRO A 1 89 ? -4.879 -21.328 -3.76 1 89.44 89 PRO A CA 1
ATOM 688 C C . PRO A 1 89 ? -4.617 -21.984 -5.109 1 89.44 89 PRO A C 1
ATOM 690 O O . PRO A 1 89 ? -3.467 -22.062 -5.551 1 89.44 89 PRO A O 1
ATOM 693 N N . LYS A 1 90 ? -5.629 -22.453 -5.77 1 89.25 90 LYS A N 1
ATOM 694 C CA . LYS A 1 90 ? -5.445 -23.141 -7.047 1 89.25 90 LYS A CA 1
ATOM 695 C C . LYS A 1 90 ? -5.473 -22.156 -8.211 1 89.25 90 LYS A C 1
ATOM 697 O O . LYS A 1 90 ? -5.145 -22.5 -9.344 1 89.25 90 LYS A O 1
ATOM 702 N N . ALA A 1 91 ? -5.832 -20.922 -7.898 1 89.38 91 ALA A N 1
ATOM 703 C CA . ALA A 1 91 ? -5.883 -19.891 -8.93 1 89.38 91 ALA A CA 1
ATOM 704 C C . ALA A 1 91 ? -4.535 -19.188 -9.07 1 89.38 91 ALA A C 1
ATOM 706 O O . ALA A 1 91 ? -3.754 -19.141 -8.117 1 89.38 91 ALA A O 1
ATOM 707 N N . HIS A 1 92 ? -4.262 -18.75 -10.273 1 91.25 92 HIS A N 1
ATOM 708 C CA . HIS A 1 92 ? -3.119 -17.859 -10.461 1 91.25 92 HIS A CA 1
ATOM 709 C C . HIS A 1 92 ? -3.387 -16.484 -9.875 1 91.25 92 HIS A C 1
ATOM 711 O O . HIS A 1 92 ? -4.48 -15.93 -10.031 1 91.25 92 HIS A O 1
ATOM 717 N N . HIS A 1 93 ? -2.463 -15.938 -9.148 1 94.56 93 HIS A N 1
ATOM 718 C CA . HIS A 1 93 ? -2.553 -14.602 -8.578 1 94.56 93 HIS A CA 1
ATOM 719 C C . HIS A 1 93 ? -1.478 -13.688 -9.148 1 94.56 93 HIS A C 1
ATOM 721 O O . HIS A 1 93 ? -0.285 -13.984 -9.047 1 94.56 93 HIS A O 1
ATOM 727 N N . HIS A 1 94 ? -1.9 -12.68 -9.836 1 96.94 94 HIS A N 1
ATOM 728 C CA . HIS A 1 94 ? -1.026 -11.609 -10.312 1 96.94 94 HIS A CA 1
ATOM 729 C C . HIS A 1 94 ? -1.315 -10.297 -9.594 1 96.94 94 HIS A C 1
ATOM 731 O O . HIS A 1 94 ? -2.443 -9.805 -9.633 1 96.94 94 HIS A O 1
ATOM 737 N N . VAL A 1 95 ? -0.325 -9.773 -8.852 1 98.25 95 VAL A N 1
ATOM 738 C CA . VAL A 1 95 ? -0.469 -8.531 -8.102 1 98.25 95 VAL A CA 1
ATOM 739 C C . VAL A 1 95 ? 0.564 -7.512 -8.586 1 98.25 95 VAL A C 1
ATOM 741 O O . VAL A 1 95 ? 1.694 -7.488 -8.094 1 98.25 95 VAL A O 1
ATOM 744 N N . PRO A 1 96 ? 0.172 -6.684 -9.461 1 98.81 96 PRO A N 1
ATOM 745 C CA . PRO A 1 96 ? 1.127 -5.738 -10.047 1 98.81 96 PRO A CA 1
ATOM 746 C C . PRO A 1 96 ? 1.22 -4.43 -9.266 1 98.81 96 PRO A C 1
ATOM 748 O O . PRO A 1 96 ? 0.381 -4.164 -8.406 1 98.81 96 PRO A O 1
ATOM 751 N N . LEU A 1 97 ? 2.275 -3.721 -9.539 1 98.88 97 LEU A N 1
ATOM 752 C CA . LEU A 1 97 ? 2.488 -2.361 -9.062 1 98.88 97 LEU A CA 1
ATOM 753 C C . LEU A 1 97 ? 2.682 -1.396 -10.227 1 98.88 97 LEU A C 1
ATOM 755 O O . LEU A 1 97 ? 3.643 -1.523 -10.992 1 98.88 97 LEU A O 1
ATOM 759 N N . LEU A 1 98 ? 1.734 -0.52 -10.422 1 98.88 98 LEU A N 1
ATOM 760 C CA . LEU A 1 98 ? 1.918 0.614 -11.32 1 98.88 98 LEU A CA 1
ATOM 761 C C . LEU A 1 98 ? 2.459 1.823 -10.562 1 98.88 98 LEU A C 1
ATOM 763 O O . LEU A 1 98 ? 1.769 2.395 -9.719 1 98.88 98 LEU A O 1
ATOM 767 N N . LEU A 1 99 ? 3.639 2.213 -10.914 1 98.81 99 LEU A N 1
ATOM 768 C CA . LEU A 1 99 ? 4.422 3.088 -10.047 1 98.81 99 LEU A CA 1
ATOM 769 C C . LEU A 1 99 ? 4.672 4.434 -10.719 1 98.81 99 LEU A C 1
ATOM 771 O O . LEU A 1 99 ? 4.984 4.488 -11.914 1 98.81 99 LEU A O 1
ATOM 775 N N . SER A 1 100 ? 4.469 5.5 -10.055 1 97.75 100 SER A N 1
ATOM 776 C CA . SER A 1 100 ? 4.973 6.836 -10.344 1 97.75 100 SER A CA 1
ATOM 777 C C . SER A 1 100 ? 5.676 7.441 -9.133 1 97.75 100 SER A C 1
ATOM 779 O O . SER A 1 100 ? 5.543 6.934 -8.023 1 97.75 100 SER A O 1
ATOM 781 N N . PRO A 1 101 ? 6.461 8.492 -9.328 1 96.12 101 PRO A N 1
ATOM 782 C CA . PRO A 1 101 ? 7.234 9.039 -8.211 1 96.12 101 PRO A CA 1
ATOM 783 C C . PRO A 1 101 ? 6.352 9.484 -7.047 1 96.12 101 PRO A C 1
ATOM 785 O O . PRO A 1 101 ? 6.773 9.406 -5.891 1 96.12 101 PRO A O 1
ATOM 788 N N . PHE A 1 102 ? 5.078 9.906 -7.355 1 97.38 102 PHE A N 1
ATOM 789 C CA . PHE A 1 102 ? 4.254 10.445 -6.281 1 97.38 102 PHE A CA 1
ATOM 790 C C . PHE A 1 102 ? 2.912 9.727 -6.211 1 97.38 102 PHE A C 1
ATOM 792 O O . PHE A 1 102 ? 1.938 10.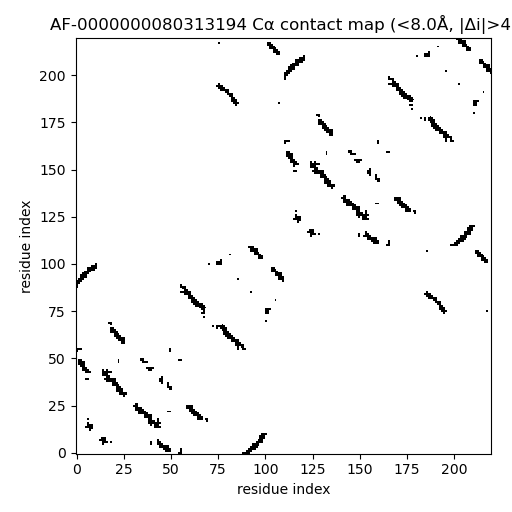266 -5.684 1 97.38 102 PHE A O 1
ATOM 799 N N . GLY A 1 103 ? 2.875 8.508 -6.766 1 98.31 103 GLY A N 1
ATOM 800 C CA . GLY A 1 103 ? 1.676 7.688 -6.695 1 98.31 103 GLY A CA 1
ATOM 801 C C . GLY A 1 103 ? 1.896 6.262 -7.16 1 98.31 103 GLY A C 1
ATOM 802 O O . GLY A 1 103 ? 2.875 5.973 -7.848 1 98.31 103 GLY A O 1
ATOM 803 N N . TYR A 1 104 ? 1.04 5.434 -6.719 1 98.88 104 TYR A N 1
ATOM 804 C CA . TYR A 1 104 ? 1.051 4.078 -7.258 1 98.88 104 TYR A CA 1
ATOM 805 C C . TYR A 1 104 ? -0.324 3.434 -7.137 1 98.88 104 TYR A C 1
ATOM 807 O O . TYR A 1 104 ? -1.206 3.957 -6.453 1 98.88 104 TYR A O 1
ATO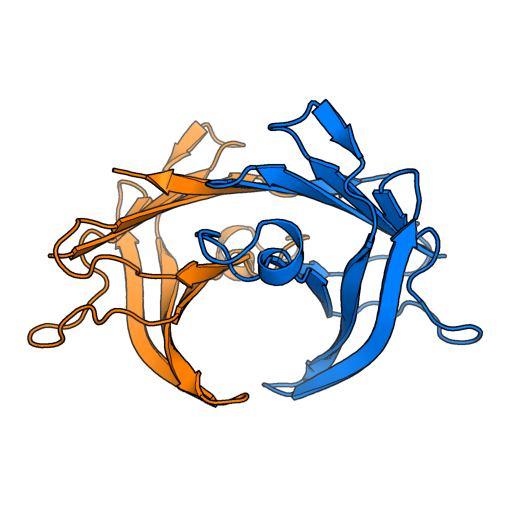M 815 N N . SER A 1 105 ? -0.507 2.324 -7.918 1 98.81 105 SER A N 1
ATOM 816 C CA . SER A 1 105 ? -1.739 1.544 -7.875 1 98.81 105 SER A CA 1
ATOM 817 C C . SER A 1 105 ? -1.453 0.052 -8.008 1 98.81 105 SER A C 1
ATOM 819 O O . SER A 1 105 ? -0.355 -0.343 -8.398 1 98.81 105 SER A O 1
ATOM 821 N N . THR A 1 106 ? -2.326 -0.668 -7.539 1 98.88 106 THR A N 1
ATOM 822 C CA . THR A 1 106 ? -2.303 -2.121 -7.652 1 98.88 106 THR A CA 1
ATOM 823 C C . THR A 1 106 ? -3.707 -2.67 -7.883 1 98.88 106 THR A C 1
ATOM 825 O O . THR A 1 106 ? -4.695 -1.97 -7.66 1 98.88 106 THR A O 1
ATOM 828 N N . TYR A 1 107 ? -3.754 -3.865 -8.422 1 98.38 107 TYR A N 1
ATOM 829 C CA . TYR A 1 107 ? -5.008 -4.578 -8.648 1 98.38 107 TYR A CA 1
ATOM 830 C C . TYR A 1 107 ? -4.773 -6.082 -8.719 1 98.38 107 TYR A C 1
ATOM 832 O O . TYR A 1 107 ? -3.637 -6.535 -8.859 1 98.38 107 TYR A O 1
ATOM 840 N N . ARG A 1 108 ? -5.812 -6.785 -8.523 1 97.25 108 ARG A N 1
ATOM 841 C CA . ARG A 1 108 ? -5.734 -8.227 -8.75 1 97.25 108 ARG A CA 1
ATOM 842 C C . ARG A 1 108 ? -5.719 -8.539 -10.242 1 97.25 108 ARG A C 1
ATOM 844 O O . ARG A 1 108 ? -6.727 -8.375 -10.93 1 97.25 108 ARG A O 1
ATOM 851 N N . GLY A 1 109 ? -4.531 -8.977 -10.648 1 92.62 109 GLY A N 1
ATOM 852 C CA . GLY A 1 109 ? -4.406 -9.367 -12.039 1 92.62 109 GLY A CA 1
ATOM 853 C C . GLY A 1 109 ? -4.699 -10.836 -12.281 1 92.62 109 GLY A C 1
ATOM 854 O O . GLY A 1 109 ? -4.914 -11.594 -11.336 1 92.62 109 GLY A O 1
ATOM 855 N N . SER A 1 110 ? -4.91 -11.219 -13.586 1 84.25 110 SER A N 1
ATOM 856 C CA . SER A 1 110 ? -5.133 -12.609 -13.969 1 84.25 110 SER A CA 1
ATOM 857 C C . SER A 1 110 ? -3.869 -13.227 -14.562 1 84.25 110 SER A C 1
ATOM 859 O O . SER A 1 110 ? -3.01 -12.516 -15.078 1 84.25 110 SER A O 1
ATOM 861 N N . MET B 1 1 ? 0.917 22.828 9.688 1 66 1 MET B N 1
ATOM 862 C CA . MET B 1 1 ? 1.523 21.594 9.219 1 66 1 MET B CA 1
ATOM 863 C C . MET B 1 1 ? 0.677 20.375 9.609 1 66 1 MET B C 1
ATOM 865 O O . MET B 1 1 ? 0.496 20.109 10.797 1 66 1 MET B O 1
ATOM 869 N N . ASN B 1 2 ? -0.087 19.641 8.57 1 86.94 2 ASN B N 1
ATOM 870 C CA . ASN B 1 2 ? -1.086 18.625 8.883 1 86.94 2 ASN B CA 1
ATOM 871 C C . ASN B 1 2 ? -0.993 17.422 7.934 1 86.94 2 ASN B C 1
ATOM 873 O O . ASN B 1 2 ? -0.309 17.5 6.91 1 86.94 2 ASN B O 1
ATOM 877 N N . LEU B 1 3 ? -1.397 16.328 8.477 1 95.81 3 LEU B N 1
ATOM 878 C CA . LEU 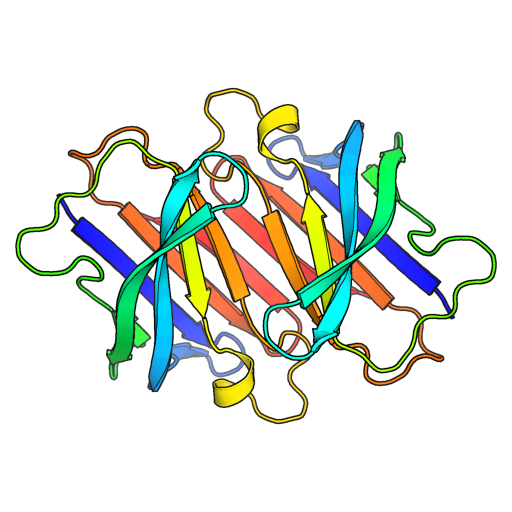B 1 3 ? -1.553 15.086 7.719 1 95.81 3 LEU B CA 1
ATOM 879 C C . LEU B 1 3 ? -3.021 14.688 7.629 1 95.81 3 LEU B C 1
ATOM 881 O O . LEU B 1 3 ? -3.701 14.57 8.648 1 95.81 3 LEU B O 1
ATOM 885 N N . SER B 1 4 ? -3.479 14.547 6.387 1 97.44 4 SER B N 1
ATOM 886 C CA . SER B 1 4 ? -4.879 14.188 6.168 1 97.44 4 SER B CA 1
ATOM 887 C C . SER B 1 4 ? -5.008 13.07 5.141 1 97.44 4 SER B C 1
ATOM 889 O O . SER B 1 4 ? -4.047 12.742 4.441 1 97.44 4 SER B O 1
ATOM 891 N N . THR B 1 5 ? -6.172 12.469 5.168 1 98.56 5 THR B N 1
ATOM 892 C CA . THR B 1 5 ? -6.453 11.445 4.164 1 98.56 5 THR B CA 1
ATOM 893 C C . THR B 1 5 ? -7.922 11.477 3.762 1 98.56 5 THR B C 1
ATOM 895 O O . THR B 1 5 ? -8.742 12.117 4.422 1 98.56 5 THR B O 1
ATOM 898 N N . HIS B 1 6 ? -8.125 10.875 2.602 1 98.5 6 HIS B N 1
ATOM 899 C CA . HIS B 1 6 ? -9.438 10.695 1.986 1 98.5 6 HIS B CA 1
ATOM 900 C C . HIS B 1 6 ? -9.555 9.328 1.328 1 98.5 6 HIS B C 1
ATOM 902 O O . HIS B 1 6 ? -8.672 8.922 0.568 1 98.5 6 HIS B O 1
ATOM 908 N N . VAL B 1 7 ? -10.641 8.602 1.734 1 98.88 7 VAL B N 1
ATOM 909 C CA . VAL B 1 7 ? -10.906 7.332 1.071 1 98.88 7 VAL B CA 1
ATOM 910 C C . VAL B 1 7 ? -12.125 7.461 0.166 1 98.88 7 VAL B C 1
ATOM 912 O O . VAL B 1 7 ? -13.219 7.789 0.632 1 98.88 7 VAL B O 1
ATOM 915 N N . LEU B 1 8 ? -11.93 7.266 -1.078 1 98.88 8 LEU B N 1
ATOM 916 C CA . LEU B 1 8 ? -13.008 7.234 -2.057 1 98.88 8 LEU B CA 1
ATOM 917 C C . LEU B 1 8 ? -13.258 5.809 -2.543 1 98.88 8 LEU B C 1
ATOM 919 O O . LEU B 1 8 ? -12.328 5.113 -2.949 1 98.88 8 LEU B O 1
ATOM 923 N N . ASP B 1 9 ? -14.516 5.387 -2.447 1 98.69 9 ASP B N 1
ATOM 924 C CA . ASP B 1 9 ? -14.93 4.113 -3.025 1 98.69 9 ASP B CA 1
ATOM 925 C C . ASP B 1 9 ? -15.297 4.27 -4.5 1 98.69 9 ASP B C 1
ATOM 927 O O . ASP B 1 9 ? -16.406 4.715 -4.824 1 98.69 9 ASP B O 1
ATOM 931 N N . LEU B 1 10 ? -14.43 3.836 -5.332 1 98.38 10 LEU B N 1
ATOM 932 C CA . LEU B 1 10 ? -14.594 4.055 -6.766 1 98.38 10 LEU B CA 1
ATOM 933 C C . LEU B 1 10 ? -15.695 3.16 -7.328 1 98.38 10 LEU B C 1
ATOM 935 O O . LEU B 1 10 ? -16.344 3.52 -8.312 1 98.38 10 LEU B O 1
ATOM 939 N N . ALA B 1 11 ? -15.883 1.997 -6.793 1 97.38 11 ALA B N 1
ATOM 940 C CA . ALA B 1 11 ? -16.922 1.081 -7.277 1 97.38 11 ALA B CA 1
ATOM 941 C C . ALA B 1 11 ? -18.312 1.644 -7.023 1 97.38 11 ALA B C 1
ATOM 943 O O . ALA B 1 11 ? -19.234 1.38 -7.785 1 97.38 11 ALA B O 1
ATOM 944 N N . ARG B 1 12 ? -18.422 2.449 -6.023 1 97.19 12 ARG B N 1
ATOM 945 C CA . ARG B 1 12 ? -19.703 3.049 -5.676 1 97.19 12 ARG B CA 1
ATOM 946 C C . ARG B 1 12 ? -19.781 4.5 -6.145 1 97.19 12 ARG B C 1
ATOM 948 O O . ARG B 1 12 ? -20.859 5.098 -6.156 1 97.19 12 ARG B O 1
ATOM 955 N N . GLY B 1 13 ? -18.672 5.055 -6.438 1 98.06 13 GLY B N 1
ATOM 956 C CA . GLY B 1 13 ? -18.609 6.469 -6.773 1 98.06 13 GLY B CA 1
ATOM 957 C C . GLY B 1 13 ? -18.906 7.379 -5.594 1 98.06 13 GLY B C 1
ATOM 958 O O . GLY B 1 13 ? -19.484 8.453 -5.762 1 98.06 13 GLY B O 1
ATOM 959 N N . LEU B 1 14 ? -18.547 6.922 -4.387 1 98.62 14 LEU B N 1
ATOM 960 C CA . LEU B 1 14 ? -18.875 7.637 -3.16 1 98.62 14 LEU B CA 1
ATOM 961 C C . LEU B 1 14 ? -17.703 7.621 -2.191 1 98.62 14 LEU B C 1
ATOM 963 O O . LEU B 1 14 ? -16.844 6.734 -2.264 1 98.62 14 LEU B O 1
ATOM 967 N N . PRO B 1 15 ? -17.703 8.672 -1.264 1 98.75 15 PRO B N 1
ATOM 968 C CA . PRO B 1 15 ? -16.734 8.57 -0.174 1 98.75 15 PRO B CA 1
ATOM 969 C C . PRO B 1 15 ? -16.922 7.312 0.675 1 98.75 15 PRO B C 1
ATOM 971 O O . PRO B 1 15 ? -18.062 6.855 0.852 1 98.75 15 PRO B O 1
ATOM 974 N N . ALA B 1 16 ? -15.891 6.695 1.087 1 98.81 16 ALA B N 1
ATOM 975 C CA . ALA B 1 16 ? -15.961 5.547 1.985 1 98.81 16 ALA B CA 1
ATOM 976 C C . ALA B 1 16 ? -16.031 5.992 3.441 1 98.81 16 ALA B C 1
ATOM 978 O O . ALA B 1 16 ? -15.031 6.383 4.035 1 98.81 16 ALA B O 1
ATOM 979 N N . ARG B 1 17 ? -17.141 5.906 4.043 1 98.62 17 ARG B N 1
ATOM 980 C CA . ARG B 1 17 ? -17.375 6.301 5.426 1 98.62 17 ARG B CA 1
ATOM 981 C C . ARG B 1 17 ? -17.047 5.164 6.387 1 98.62 17 ARG B C 1
ATOM 983 O O . ARG B 1 17 ? -17.328 4 6.098 1 98.62 17 ARG B O 1
ATOM 990 N N . GLY B 1 18 ? -16.453 5.496 7.457 1 98.75 18 GLY B N 1
ATOM 991 C CA . GLY B 1 18 ? -16.312 4.566 8.57 1 98.75 18 GLY B CA 1
ATOM 992 C C . GLY B 1 18 ? -15.117 3.639 8.422 1 98.75 18 GLY B C 1
ATOM 993 O O . GLY B 1 18 ? -15.023 2.627 9.125 1 98.75 18 GLY B O 1
ATOM 994 N N . VAL B 1 19 ? -14.258 3.947 7.496 1 98.88 19 VAL B N 1
ATOM 995 C CA . VAL B 1 19 ? -13.047 3.148 7.352 1 98.88 19 VAL B CA 1
ATOM 996 C C . VAL B 1 19 ? -12.078 3.457 8.492 1 98.88 19 VAL B C 1
ATOM 998 O O . VAL B 1 19 ? -11.727 4.617 8.719 1 98.88 19 VAL B O 1
ATOM 1001 N N . ALA B 1 20 ? -11.633 2.443 9.234 1 98.88 20 ALA B N 1
ATOM 1002 C CA . ALA B 1 20 ? -10.633 2.639 10.273 1 98.88 20 ALA B CA 1
ATOM 1003 C C . ALA B 1 20 ? -9.258 2.926 9.672 1 98.88 20 ALA B C 1
ATOM 1005 O O . ALA B 1 20 ? -8.836 2.248 8.734 1 98.88 20 ALA B O 1
ATOM 1006 N N . VAL B 1 21 ? -8.586 3.906 10.188 1 98.88 21 VAL B N 1
ATOM 1007 C CA . VAL B 1 21 ? -7.273 4.34 9.734 1 98.88 21 VAL B CA 1
ATOM 1008 C C . VAL B 1 21 ? -6.324 4.449 10.922 1 98.88 21 VAL B C 1
ATOM 1010 O O . VAL B 1 21 ? -6.672 5.035 11.953 1 98.88 21 VAL B O 1
ATOM 1013 N N . THR B 1 22 ? -5.168 3.852 10.812 1 98.62 22 THR B N 1
ATOM 1014 C CA . THR B 1 22 ? -4.125 3.957 11.828 1 98.62 22 THR B CA 1
ATOM 1015 C C . THR B 1 22 ? -2.891 4.656 11.273 1 98.62 22 THR B C 1
ATOM 1017 O O . THR B 1 22 ? -2.471 4.379 10.148 1 98.62 22 THR B O 1
ATOM 1020 N N . LEU B 1 23 ? -2.416 5.574 12.039 1 98.12 23 LEU B N 1
ATOM 1021 C CA . LEU B 1 23 ? -1.168 6.254 11.719 1 98.12 23 LEU B CA 1
ATOM 1022 C C . LEU B 1 23 ? -0.029 5.75 12.594 1 98.12 23 LEU B C 1
ATOM 1024 O O . LEU B 1 23 ? -0.164 5.691 13.82 1 98.12 23 LEU B O 1
ATOM 1028 N N . GLU B 1 24 ? 1.059 5.383 11.914 1 97.62 24 GLU B N 1
ATOM 1029 C CA . GLU B 1 24 ? 2.256 4.957 12.633 1 97.62 24 GLU B CA 1
ATOM 1030 C C . GLU B 1 24 ? 3.494 5.691 12.133 1 97.62 24 GLU B C 1
ATOM 1032 O O . GLU B 1 24 ? 3.547 6.105 10.969 1 97.62 24 GLU B O 1
ATOM 1037 N N . ARG B 1 25 ? 4.41 5.844 13 1 97 25 ARG B N 1
ATOM 1038 C CA . ARG B 1 25 ? 5.699 6.461 12.695 1 97 25 ARG B CA 1
ATOM 1039 C C . ARG B 1 25 ? 6.828 5.441 12.789 1 97 25 ARG B C 1
ATOM 1041 O O . ARG B 1 25 ? 6.863 4.629 13.719 1 97 25 ARG B O 1
ATOM 1048 N N . HIS B 1 26 ? 7.707 5.578 11.812 1 96.69 26 HIS B N 1
ATOM 1049 C CA . HIS B 1 26 ? 8.867 4.695 11.836 1 96.69 26 HIS B CA 1
ATOM 1050 C C . HIS B 1 26 ? 9.906 5.176 12.844 1 96.69 26 HIS B C 1
ATOM 1052 O O . HIS B 1 26 ? 10.32 6.336 12.805 1 96.69 26 HIS B O 1
ATOM 1058 N N . ASP B 1 27 ? 10.375 4.367 13.711 1 93.56 27 ASP B N 1
ATOM 1059 C CA . ASP B 1 27 ? 11.305 4.746 14.766 1 93.56 27 ASP B CA 1
ATOM 1060 C C . ASP B 1 27 ? 12.711 4.215 14.484 1 93.56 27 ASP B C 1
ATOM 1062 O O . ASP B 1 27 ? 13.617 4.379 15.305 1 93.56 27 ASP B O 1
ATOM 1066 N N . GLY B 1 28 ? 12.891 3.498 13.414 1 88.19 28 GLY B N 1
ATOM 1067 C CA . GLY B 1 28 ? 14.164 2.889 13.078 1 88.19 28 GLY B CA 1
ATOM 1068 C C . GLY B 1 28 ? 14.102 1.375 12.992 1 88.19 28 GLY B C 1
ATOM 1069 O O . GLY B 1 28 ? 13.367 0.736 13.75 1 88.19 28 GLY B O 1
ATOM 1070 N N . GLY B 1 29 ? 14.852 0.836 12.117 1 85.38 29 GLY B N 1
ATOM 1071 C CA . GLY B 1 29 ? 14.812 -0.608 11.945 1 85.38 29 GLY B CA 1
ATOM 1072 C C . GLY B 1 29 ? 13.438 -1.132 11.578 1 85.38 29 GLY B C 1
ATOM 1073 O O . GLY B 1 29 ? 12.836 -0.67 10.609 1 85.38 29 GLY B O 1
ATOM 1074 N N . VAL B 1 30 ? 13 -2.166 12.383 1 82.88 30 VAL B N 1
ATOM 1075 C CA . VAL B 1 30 ? 11.719 -2.793 12.086 1 82.88 30 VAL B CA 1
ATOM 1076 C C . VAL B 1 30 ? 10.648 -2.246 13.031 1 82.88 30 VAL B C 1
ATOM 1078 O O . VAL B 1 30 ? 9.5 -2.701 13.008 1 82.88 30 VAL B O 1
ATOM 1081 N N . ARG B 1 31 ? 10.953 -1.147 13.797 1 92.81 31 ARG B N 1
ATOM 1082 C CA . ARG B 1 31 ? 10.055 -0.685 14.852 1 92.81 31 ARG B CA 1
ATOM 1083 C C . ARG B 1 31 ? 9.188 0.472 14.367 1 92.81 31 ARG B C 1
ATOM 1085 O O . ARG B 1 31 ? 9.688 1.407 13.742 1 92.81 31 ARG B O 1
ATOM 1092 N N . TRP B 1 32 ? 7.914 0.308 14.562 1 96 32 TRP B N 1
ATOM 1093 C CA . TRP B 1 32 ? 6.91 1.337 14.32 1 96 32 TRP B CA 1
ATOM 1094 C C . TRP B 1 32 ? 6.168 1.691 15.602 1 96 32 TRP B C 1
ATOM 1096 O O . TRP B 1 32 ? 5.887 0.817 16.422 1 96 32 TRP B O 1
ATOM 1106 N N . THR B 1 33 ? 5.828 2.98 15.773 1 96.06 33 THR B N 1
ATOM 1107 C CA . THR B 1 33 ? 5.004 3.439 16.891 1 96.06 33 THR B CA 1
ATOM 1108 C C . THR B 1 33 ? 3.668 3.98 16.391 1 96.06 33 THR B C 1
ATOM 1110 O O . THR B 1 33 ? 3.633 4.844 15.508 1 96.06 33 THR B O 1
ATOM 1113 N N . GLN B 1 34 ? 2.619 3.426 17 1 97 34 GLN B N 1
ATOM 1114 C CA . GLN B 1 34 ? 1.304 3.953 16.641 1 97 34 GLN B CA 1
ATOM 1115 C C . GLN B 1 34 ? 1.088 5.34 17.25 1 97 34 GLN B C 1
ATOM 1117 O O . GLN B 1 34 ? 1.305 5.543 18.438 1 97 34 GLN B O 1
ATOM 1122 N N . LEU B 1 35 ? 0.687 6.297 16.422 1 96.5 35 LEU B N 1
ATOM 1123 C CA . LEU B 1 35 ? 0.484 7.668 16.875 1 96.5 35 LEU B CA 1
ATOM 1124 C C . LEU B 1 35 ? -1.001 7.973 17.047 1 96.5 35 LEU B C 1
ATOM 1126 O O . LEU B 1 35 ? -1.381 8.781 17.891 1 96.5 35 LEU B O 1
ATOM 1130 N N . ALA B 1 36 ? -1.815 7.363 16.156 1 97.06 36 ALA B N 1
ATOM 1131 C CA . ALA B 1 36 ? -3.227 7.742 16.156 1 97.06 36 ALA B CA 1
ATOM 1132 C C . ALA B 1 36 ? -4.078 6.672 15.477 1 97.06 36 ALA B C 1
ATOM 1134 O O . ALA B 1 36 ? -3.564 5.855 14.711 1 97.06 36 ALA B O 1
ATOM 1135 N N . GLU B 1 37 ? -5.297 6.613 15.773 1 98.06 37 GLU B N 1
ATOM 1136 C CA . GLU B 1 37 ? -6.359 5.875 15.102 1 98.06 37 GLU B CA 1
ATOM 1137 C C . GLU B 1 37 ? -7.578 6.758 14.859 1 98.06 37 GLU B C 1
ATOM 1139 O O . GLU B 1 37 ? -7.938 7.578 15.711 1 98.06 37 GLU B O 1
ATOM 1144 N N . ALA B 1 38 ? -8.156 6.602 13.789 1 98.38 38 ALA B N 1
ATOM 1145 C CA . ALA B 1 38 ? -9.336 7.387 13.422 1 98.38 38 ALA B CA 1
ATOM 1146 C C . ALA B 1 38 ? -10.25 6.598 12.492 1 98.38 38 ALA B C 1
ATOM 1148 O O . ALA B 1 38 ? -9.977 5.438 12.172 1 98.38 38 ALA B O 1
ATOM 1149 N N . ARG B 1 39 ? -11.414 7.152 12.164 1 98.75 39 ARG B N 1
ATOM 1150 C CA . ARG B 1 39 ? -12.328 6.641 11.156 1 98.75 39 ARG B CA 1
ATOM 1151 C C . ARG B 1 39 ? -12.742 7.742 10.18 1 98.75 39 ARG B C 1
ATOM 1153 O O . ARG B 1 39 ? -12.961 8.883 10.586 1 98.75 39 ARG B O 1
ATOM 1160 N N . THR B 1 40 ? -12.836 7.355 8.922 1 98.88 40 THR B N 1
ATOM 1161 C CA . THR B 1 40 ? -13.281 8.352 7.953 1 98.88 40 THR B CA 1
ATOM 1162 C C . THR B 1 40 ? -14.695 8.82 8.266 1 98.88 40 THR B C 1
ATOM 1164 O O . THR B 1 40 ? -15.539 8.031 8.695 1 98.88 40 THR B O 1
ATOM 1167 N N . ASP B 1 41 ? -14.938 10.102 8.016 1 98.75 41 ASP B N 1
ATOM 1168 C CA . ASP B 1 41 ? -16.25 10.688 8.266 1 98.75 41 ASP B CA 1
ATOM 1169 C C . ASP B 1 41 ? -17.172 10.484 7.07 1 98.75 41 ASP B C 1
ATOM 1171 O O . ASP B 1 41 ? -16.922 9.625 6.223 1 98.75 41 ASP B O 1
ATOM 1175 N N . ASP B 1 42 ? -18.297 11.266 7.039 1 98.44 42 ASP B N 1
ATOM 1176 C CA . ASP B 1 42 ? -19.312 11.086 6.008 1 98.44 42 ASP B CA 1
ATOM 1177 C C . ASP B 1 42 ? -18.766 11.461 4.629 1 98.44 42 ASP B C 1
ATOM 1179 O O . ASP B 1 42 ? -19.328 11.055 3.607 1 98.44 42 ASP B O 1
ATOM 1183 N N . ASP B 1 43 ? -17.719 12.227 4.621 1 98.56 43 ASP B N 1
ATOM 1184 C CA . ASP B 1 43 ? -17.078 12.617 3.369 1 98.56 43 ASP B CA 1
ATOM 1185 C C . ASP B 1 43 ? -15.891 11.703 3.055 1 98.56 43 ASP B C 1
ATOM 1187 O O . ASP B 1 43 ? -15.078 12.016 2.18 1 98.56 43 ASP B O 1
ATOM 1191 N N . GLY B 1 44 ? -15.719 10.633 3.756 1 98.81 44 GLY B N 1
ATOM 1192 C CA . GLY B 1 44 ? -14.602 9.719 3.553 1 98.81 44 GLY B CA 1
ATOM 1193 C C . GLY B 1 44 ? -13.266 10.305 3.99 1 98.81 44 GLY B C 1
ATOM 1194 O O . GLY B 1 44 ? -12.211 9.898 3.496 1 98.81 44 GLY B O 1
ATOM 1195 N N . ARG B 1 45 ? -13.344 11.289 4.949 1 98.69 45 ARG B N 1
ATOM 1196 C CA . ARG B 1 45 ? -12.125 12.031 5.27 1 98.69 45 ARG B CA 1
ATOM 1197 C C . ARG B 1 45 ? -11.727 11.82 6.727 1 98.69 45 ARG B C 1
ATOM 1199 O O . ARG B 1 45 ? -12.578 11.547 7.578 1 98.69 45 ARG B O 1
ATOM 1206 N N . VAL B 1 46 ? -10.477 11.781 6.969 1 98.31 46 VAL B N 1
ATOM 1207 C CA . VAL B 1 46 ? -9.852 12.133 8.242 1 98.31 46 VAL B CA 1
ATOM 1208 C C . VAL B 1 46 ? -9.055 13.43 8.086 1 98.31 46 VAL B C 1
ATOM 1210 O O . VAL B 1 46 ? -7.977 13.43 7.484 1 98.31 46 VAL B O 1
ATOM 1213 N N . ARG B 1 47 ? -9.516 14.438 8.594 1 95.69 47 ARG B N 1
ATOM 1214 C CA . ARG B 1 47 ? -9.008 15.773 8.297 1 95.69 47 ARG B CA 1
ATOM 1215 C C . ARG B 1 47 ? -7.699 16.047 9.023 1 95.69 47 ARG B C 1
ATOM 1217 O O . ARG B 1 47 ? -6.867 16.828 8.555 1 95.69 47 ARG B O 1
ATOM 1224 N N . SER B 1 48 ? -7.586 15.484 10.156 1 93.38 48 SER B N 1
ATOM 1225 C CA . SER B 1 48 ? -6.344 15.578 10.914 1 93.38 48 SER B CA 1
ATOM 1226 C C . SER B 1 48 ? -6 14.25 11.578 1 93.38 48 SER B C 1
ATOM 1228 O O . 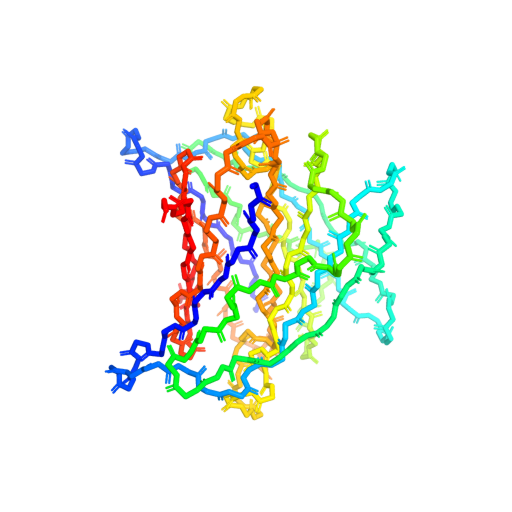SER B 1 48 ? -6.738 13.766 12.438 1 93.38 48 SER B O 1
ATOM 1230 N N . LEU B 1 49 ? -4.867 13.68 11.164 1 95.5 49 LEU B N 1
ATOM 1231 C CA . LEU B 1 49 ? -4.484 12.367 11.672 1 95.5 49 LEU B CA 1
ATOM 1232 C C . LEU B 1 49 ? -3.533 12.492 12.852 1 95.5 49 LEU B C 1
ATOM 1234 O O . LEU B 1 49 ? -3.424 11.578 13.672 1 95.5 49 LEU B O 1
ATOM 1238 N N . LEU B 1 50 ? -2.889 13.609 12.898 1 93.31 50 LEU B N 1
ATOM 1239 C CA . LEU B 1 50 ? -1.925 13.773 13.984 1 93.31 50 LEU B CA 1
ATOM 1240 C C . LEU B 1 50 ? -2.625 14.188 15.273 1 93.31 50 LEU B C 1
ATOM 1242 O O . LEU B 1 50 ? -3.479 15.078 15.266 1 93.31 50 LEU B O 1
ATOM 1246 N N . PRO B 1 51 ? -2.238 13.555 16.344 1 90.44 51 PRO B N 1
ATOM 1247 C CA . PRO B 1 51 ? -2.777 14 17.625 1 90.44 51 PRO B CA 1
ATOM 1248 C C . PRO B 1 51 ? -2.396 15.445 17.953 1 90.44 51 PRO B C 1
ATOM 1250 O O . PRO B 1 51 ? -1.405 15.961 17.422 1 90.44 51 PRO B O 1
ATOM 1253 N N . GLU B 1 52 ? -3.242 15.906 18.812 1 86.81 52 GLU B N 1
ATOM 1254 C CA . GLU B 1 52 ? -2.934 17.25 19.281 1 86.81 52 GLU B CA 1
ATOM 1255 C C . GLU B 1 52 ? -1.557 17.312 19.922 1 86.81 52 GLU B C 1
ATOM 1257 O O . GLU B 1 52 ? -1.196 16.438 20.719 1 86.81 52 GLU B O 1
ATOM 1262 N N . GLY B 1 53 ? -0.713 18.312 19.516 1 86.31 53 GLY B N 1
ATOM 1263 C CA . GLY B 1 53 ? 0.585 18.547 20.141 1 86.31 53 GLY B CA 1
ATOM 1264 C C . GLY B 1 53 ? 1.701 17.75 19.484 1 86.31 53 GLY B C 1
ATOM 1265 O O . GLY B 1 53 ? 2.873 17.922 19.828 1 86.31 53 GLY B O 1
ATOM 1266 N N . VAL B 1 54 ? 1.33 16.844 18.734 1 85.56 54 VAL B N 1
ATOM 1267 C CA . VAL B 1 54 ? 2.352 16.047 18.062 1 85.56 54 VAL B CA 1
ATOM 1268 C C . VAL B 1 54 ? 2.658 16.656 16.688 1 85.56 54 VAL B C 1
ATOM 1270 O O . VAL B 1 54 ? 1.751 16.891 15.891 1 85.56 54 VAL B O 1
ATOM 1273 N N . ALA B 1 55 ? 3.877 16.938 16.5 1 85.31 55 ALA B N 1
ATOM 1274 C CA . ALA B 1 55 ? 4.301 17.516 15.227 1 85.31 55 ALA B CA 1
ATOM 1275 C C . ALA B 1 55 ? 4.656 16.422 14.219 1 85.31 55 ALA B C 1
ATOM 1277 O O . ALA B 1 55 ? 5.09 15.336 14.594 1 85.31 55 ALA B O 1
ATOM 1278 N N . LEU B 1 56 ? 4.371 16.797 12.938 1 88.81 56 LEU B N 1
ATOM 1279 C CA . LEU B 1 56 ? 4.832 15.945 11.852 1 88.81 56 LEU B CA 1
ATOM 1280 C C . LEU B 1 56 ? 6.316 16.156 11.578 1 88.81 56 LEU B C 1
ATOM 1282 O O . LEU B 1 56 ? 6.715 17.219 11.086 1 88.81 56 LEU B O 1
ATOM 1286 N N . ASP B 1 57 ? 7.191 15.242 11.969 1 91.56 57 ASP B N 1
ATOM 1287 C CA . ASP B 1 57 ? 8.625 15.328 11.727 1 91.56 57 ASP B CA 1
ATOM 1288 C C . ASP B 1 57 ? 8.984 14.773 10.344 1 91.56 57 ASP B C 1
ATOM 1290 O O . ASP B 1 57 ? 8.172 14.102 9.711 1 91.56 57 ASP B O 1
ATOM 1294 N N . ALA B 1 58 ? 10.195 15.227 9.914 1 93.69 58 ALA B N 1
ATOM 1295 C CA . ALA B 1 58 ? 10.734 14.625 8.695 1 93.69 58 ALA B CA 1
ATOM 1296 C C . ALA B 1 58 ? 11.133 13.164 8.938 1 93.69 58 ALA B C 1
ATOM 1298 O O . ALA B 1 58 ? 12.258 12.883 9.344 1 93.69 58 ALA B O 1
ATOM 1299 N N . ARG B 1 59 ? 10.18 12.234 8.789 1 94.75 59 ARG B N 1
ATOM 1300 C CA . ARG B 1 59 ? 10.336 10.805 9.031 1 94.75 59 ARG B CA 1
ATOM 1301 C C . ARG B 1 59 ? 9.453 9.992 8.094 1 94.75 59 ARG B C 1
ATOM 1303 O O . ARG B 1 59 ? 8.82 10.547 7.188 1 94.75 59 ARG B O 1
ATOM 1310 N N . THR B 1 60 ? 9.648 8.758 8.203 1 96.88 60 THR B N 1
ATOM 1311 C CA . THR B 1 60 ? 8.781 7.844 7.473 1 96.88 60 THR B CA 1
ATOM 1312 C C . THR B 1 60 ? 7.551 7.484 8.305 1 96.88 60 THR B C 1
ATOM 1314 O O . THR B 1 60 ? 7.66 7.238 9.508 1 96.88 60 THR B O 1
ATOM 1317 N N . TYR B 1 61 ? 6.406 7.461 7.629 1 97.25 61 TYR B N 1
ATOM 1318 C CA . TYR B 1 61 ? 5.125 7.148 8.258 1 97.25 61 TYR B CA 1
ATOM 1319 C C . TYR B 1 61 ? 4.395 6.051 7.488 1 97.25 61 TYR B C 1
ATOM 1321 O O . TYR B 1 61 ? 4.773 5.715 6.363 1 97.25 61 TYR B O 1
ATOM 1329 N N . ARG B 1 62 ? 3.389 5.543 8.164 1 98.12 62 ARG B N 1
ATOM 1330 C CA . ARG B 1 62 ? 2.541 4.523 7.562 1 98.12 62 ARG B CA 1
ATOM 1331 C C . ARG B 1 62 ? 1.075 4.742 7.926 1 98.12 62 ARG B C 1
ATOM 1333 O O . ARG B 1 62 ? 0.751 5.008 9.086 1 98.12 62 ARG B O 1
ATOM 1340 N N . LEU B 1 63 ? 0.256 4.746 6.902 1 98.69 63 LEU B N 1
ATOM 1341 C CA . LEU B 1 63 ? -1.188 4.668 7.098 1 98.69 63 LEU B CA 1
ATOM 1342 C C . LEU B 1 63 ? -1.702 3.268 6.789 1 98.69 63 LEU B C 1
ATOM 1344 O O . LEU B 1 63 ? -1.383 2.699 5.742 1 98.69 63 LEU B O 1
ATOM 1348 N N . ARG B 1 64 ? -2.455 2.719 7.719 1 98.69 64 ARG B N 1
ATOM 1349 C CA . ARG B 1 64 ? -3.141 1.452 7.488 1 98.69 64 ARG B CA 1
ATOM 1350 C C . ARG B 1 64 ? -4.652 1.646 7.461 1 98.69 64 ARG B C 1
ATOM 1352 O O . ARG B 1 64 ? -5.234 2.17 8.414 1 98.69 64 ARG B O 1
ATOM 1359 N N . PHE B 1 65 ? -5.223 1.269 6.359 1 98.88 65 PHE B N 1
ATOM 1360 C CA . PHE B 1 65 ? -6.672 1.321 6.184 1 98.88 65 PHE B CA 1
ATOM 1361 C C . PHE B 1 65 ? -7.285 -0.067 6.324 1 98.88 65 PHE B C 1
ATOM 1363 O O . PHE B 1 65 ? -6.863 -1.01 5.648 1 98.88 65 PHE B O 1
ATOM 1370 N N . ASP B 1 66 ? -8.266 -0.183 7.168 1 98.69 66 ASP B N 1
ATOM 1371 C CA . ASP B 1 66 ? -8.961 -1.46 7.324 1 98.69 66 ASP B CA 1
ATOM 1372 C C . ASP B 1 66 ? -9.984 -1.669 6.211 1 98.69 66 ASP B C 1
ATOM 1374 O O . ASP B 1 66 ? -11.195 -1.674 6.465 1 98.69 66 ASP B O 1
ATOM 1378 N N . THR B 1 67 ? -9.484 -1.954 5.07 1 98.69 67 THR B N 1
ATOM 1379 C CA . THR B 1 67 ? -10.344 -2.127 3.904 1 98.69 67 THR B CA 1
ATOM 1380 C C . THR B 1 67 ? -11.141 -3.424 4.012 1 98.69 67 THR B C 1
ATOM 1382 O O . THR B 1 67 ? -12.242 -3.531 3.455 1 98.69 67 THR B O 1
ATOM 1385 N N . GLY B 1 68 ? -10.578 -4.379 4.707 1 98.12 68 GLY B N 1
ATOM 1386 C CA . GLY B 1 68 ? -11.297 -5.629 4.906 1 98.12 68 GLY B CA 1
ATOM 1387 C C . GLY B 1 68 ? -12.617 -5.445 5.629 1 98.12 68 GLY B C 1
ATOM 1388 O O . GLY B 1 68 ? -13.641 -5.98 5.199 1 98.12 68 GLY B O 1
ATOM 1389 N N . ALA B 1 69 ? -12.594 -4.734 6.715 1 98.19 69 ALA B N 1
ATOM 1390 C CA . ALA B 1 69 ? -13.828 -4.496 7.465 1 98.19 69 ALA B CA 1
ATOM 1391 C C . ALA B 1 69 ? -14.828 -3.699 6.637 1 98.19 69 ALA B C 1
ATOM 1393 O O . ALA B 1 69 ? -16.031 -3.916 6.734 1 98.19 69 ALA B O 1
ATOM 1394 N N . TYR B 1 70 ? -14.336 -2.834 5.805 1 98.62 70 TYR B N 1
ATOM 1395 C CA . TYR B 1 70 ? -15.195 -1.974 5.004 1 98.62 70 TYR B CA 1
ATOM 1396 C C . TYR B 1 70 ? -15.836 -2.756 3.863 1 98.62 70 TYR B C 1
ATOM 1398 O O . TYR B 1 70 ? -17.047 -2.633 3.617 1 98.62 70 TYR B O 1
ATOM 1406 N N . LEU B 1 71 ? -15.062 -3.596 3.145 1 97.44 71 LEU B N 1
ATOM 1407 C CA . LEU B 1 71 ? -15.523 -4.289 1.945 1 97.44 71 LEU B CA 1
ATOM 1408 C C . LEU B 1 71 ? -16.188 -5.609 2.303 1 97.44 71 LEU B C 1
ATOM 1410 O O . LEU B 1 71 ? -16.953 -6.16 1.508 1 97.44 71 LEU B O 1
ATOM 1414 N N . GLY B 1 72 ? -15.773 -6.172 3.455 1 95.88 72 GLY B N 1
ATOM 1415 C CA . GLY B 1 72 ? -16.359 -7.434 3.887 1 95.88 72 GLY B CA 1
ATOM 1416 C C . GLY B 1 72 ? -15.492 -8.633 3.545 1 95.88 72 GLY B C 1
ATOM 1417 O O . GLY B 1 72 ? -14.352 -8.477 3.109 1 95.88 72 GLY B O 1
ATOM 1418 N N . ASP B 1 73 ? -15.953 -9.906 3.693 1 89.88 73 ASP B N 1
ATOM 1419 C CA . ASP B 1 73 ? -15.195 -11.156 3.67 1 89.88 73 ASP B CA 1
ATOM 1420 C C . ASP B 1 73 ? -14.578 -11.398 2.295 1 89.88 73 ASP B C 1
ATOM 1422 O O . ASP B 1 73 ? -13.547 -12.055 2.18 1 89.88 73 ASP B O 1
ATOM 1426 N N . GLY B 1 74 ? -15.016 -10.867 1.353 1 89.06 74 GLY B N 1
ATOM 1427 C CA . GLY B 1 74 ? -14.523 -11.117 0.008 1 89.06 74 GLY B CA 1
ATOM 1428 C C . GLY B 1 74 ? -13.461 -10.125 -0.432 1 89.06 74 GLY B C 1
ATOM 1429 O O . GLY B 1 74 ? -12.977 -10.188 -1.563 1 89.06 74 GLY B O 1
ATOM 1430 N N . ALA B 1 75 ? -13.047 -9.328 0.534 1 94.88 75 ALA B N 1
ATOM 1431 C CA . ALA B 1 75 ? -12.07 -8.305 0.169 1 94.88 75 ALA B CA 1
ATOM 1432 C C . ALA B 1 75 ? -10.734 -8.938 -0.203 1 94.88 75 ALA B C 1
ATOM 1434 O O . ALA B 1 75 ? -10.125 -9.648 0.604 1 94.88 75 ALA B O 1
ATOM 1435 N N . PHE B 1 76 ? -10.281 -8.727 -1.431 1 97 76 PHE B N 1
ATOM 1436 C CA . PHE B 1 76 ? -8.984 -9.219 -1.868 1 97 76 PHE B CA 1
ATOM 1437 C C . PHE B 1 76 ? -7.863 -8.547 -1.084 1 97 76 PHE B C 1
ATOM 1439 O O . PHE B 1 76 ? -6.859 -9.18 -0.752 1 97 76 PHE B O 1
ATOM 1446 N N . TYR B 1 77 ? -8.062 -7.266 -0.83 1 98.31 77 TYR B N 1
ATOM 1447 C CA . TYR B 1 77 ? -7.129 -6.516 0.008 1 98.31 77 TYR B CA 1
ATOM 1448 C C . TYR B 1 77 ? -7.699 -6.316 1.407 1 98.31 77 TYR B C 1
ATOM 1450 O O . TYR B 1 77 ? -8.477 -5.391 1.64 1 98.31 77 TYR B O 1
ATOM 1458 N N . PRO B 1 78 ? -7.246 -7.113 2.381 1 97.69 78 PRO B N 1
ATOM 1459 C CA . PRO B 1 78 ? -7.801 -6.996 3.732 1 97.69 78 PRO B CA 1
ATOM 1460 C C . PRO B 1 78 ? -7.387 -5.703 4.43 1 97.69 78 PRO B C 1
ATOM 1462 O O . PRO B 1 78 ? -7.965 -5.336 5.453 1 97.69 78 PRO B O 1
ATOM 1465 N N . GLU B 1 79 ? -6.367 -5.07 3.912 1 98.31 79 GLU B N 1
ATOM 1466 C CA . GLU B 1 79 ? -5.926 -3.734 4.301 1 98.31 79 GLU B CA 1
ATOM 1467 C C . GLU B 1 79 ? -5.188 -3.041 3.156 1 98.31 79 GLU B C 1
ATOM 1469 O O . GLU B 1 79 ? -4.754 -3.695 2.207 1 98.31 79 GLU B O 1
ATOM 1474 N N . ALA B 1 80 ? -5.172 -1.78 3.203 1 98.81 80 ALA B N 1
ATOM 1475 C CA . ALA B 1 80 ? -4.23 -0.987 2.416 1 98.81 80 ALA B CA 1
ATOM 1476 C C . ALA B 1 80 ? -3.221 -0.28 3.316 1 98.81 80 ALA B C 1
ATOM 1478 O O . ALA B 1 80 ? -3.6 0.505 4.188 1 98.81 80 ALA B O 1
ATOM 1479 N N . THR B 1 81 ? -1.992 -0.609 3.117 1 98.56 81 THR B N 1
ATOM 1480 C CA . THR B 1 81 ? -0.907 -0.011 3.887 1 98.56 81 THR B CA 1
ATOM 1481 C C . THR B 1 81 ? -0.067 0.912 3.01 1 98.56 81 THR B C 1
ATOM 1483 O O . THR B 1 81 ? 0.496 0.477 2.002 1 98.56 81 THR B O 1
ATOM 1486 N N . ILE B 1 82 ? -0.019 2.148 3.381 1 98.81 82 ILE B N 1
ATOM 1487 C CA . ILE B 1 82 ? 0.706 3.133 2.584 1 98.81 82 ILE B CA 1
ATOM 1488 C C . ILE B 1 82 ? 1.857 3.711 3.4 1 98.81 82 ILE B C 1
ATOM 1490 O O . ILE B 1 82 ? 1.635 4.387 4.41 1 98.81 82 ILE B O 1
ATOM 1494 N N . VAL B 1 83 ? 3.062 3.426 2.99 1 98.56 83 VAL B N 1
ATOM 1495 C CA . VAL B 1 83 ? 4.266 3.963 3.615 1 98.56 83 VAL B CA 1
ATOM 1496 C C . VAL B 1 83 ? 4.766 5.172 2.824 1 98.56 83 VAL B C 1
ATOM 1498 O O . VAL B 1 83 ? 4.875 5.113 1.597 1 98.56 83 VAL B O 1
ATOM 1501 N N . PHE B 1 84 ? 5.02 6.254 3.492 1 98.06 84 PHE B N 1
ATOM 1502 C CA . PHE B 1 84 ? 5.441 7.465 2.795 1 98.06 84 PHE B CA 1
ATOM 1503 C C . PHE B 1 84 ? 6.414 8.273 3.65 1 98.06 84 PHE B C 1
ATOM 1505 O O . PHE B 1 84 ? 6.449 8.109 4.875 1 98.06 84 PHE B O 1
ATOM 1512 N N . ARG B 1 85 ? 7.156 9.117 3.008 1 96.62 85 ARG B N 1
ATOM 1513 C CA . ARG B 1 85 ? 8.125 9.977 3.676 1 96.62 85 ARG B CA 1
ATOM 1514 C C . ARG B 1 85 ? 7.605 11.398 3.793 1 96.62 85 ARG B C 1
ATOM 1516 O O . ARG B 1 85 ? 6.984 11.922 2.863 1 96.62 85 ARG B O 1
ATOM 1523 N N . VAL B 1 86 ? 7.848 11.906 4.93 1 94.56 86 VAL B N 1
ATOM 1524 C CA . VAL B 1 86 ? 7.715 13.352 5.094 1 94.56 86 VAL B CA 1
ATOM 1525 C C . VAL B 1 86 ? 9.086 14.016 4.977 1 94.56 86 VAL B C 1
ATOM 1527 O O . VAL B 1 86 ? 9.953 13.812 5.832 1 94.56 86 VAL B O 1
ATOM 1530 N N . LEU B 1 87 ? 9.219 14.773 3.885 1 89.12 87 LEU B N 1
ATOM 1531 C CA . LEU B 1 87 ? 10.5 15.422 3.66 1 89.12 87 LEU B CA 1
ATOM 1532 C C . LEU B 1 87 ? 10.484 16.859 4.184 1 89.12 87 LEU B C 1
ATOM 1534 O O . LEU B 1 87 ? 11.461 17.328 4.77 1 89.12 87 LEU B O 1
ATOM 1538 N N . ASP B 1 88 ? 9.328 17.516 4.023 1 89.94 88 ASP B N 1
ATOM 1539 C CA . ASP B 1 88 ? 9.102 18.859 4.547 1 89.94 88 ASP B CA 1
ATOM 1540 C C . ASP B 1 88 ? 7.973 18.859 5.574 1 89.94 88 ASP B C 1
ATOM 1542 O O . ASP B 1 88 ? 6.797 18.922 5.215 1 89.94 88 ASP B O 1
ATOM 1546 N N . PRO B 1 89 ? 8.391 18.891 6.812 1 89.19 89 PRO B N 1
ATOM 1547 C CA . PRO B 1 89 ? 7.367 18.812 7.859 1 89.19 89 PRO B CA 1
ATOM 1548 C C . PRO B 1 89 ? 6.473 20.047 7.898 1 89.19 89 PRO B C 1
ATOM 1550 O O . PRO B 1 89 ? 5.426 20.031 8.555 1 89.19 89 PRO B O 1
ATOM 1553 N N . LYS B 1 90 ? 6.844 21.094 7.238 1 88.81 90 LYS B N 1
ATOM 1554 C CA . LYS B 1 90 ? 6.055 22.328 7.266 1 88.81 90 LYS B CA 1
ATOM 1555 C C . LYS B 1 90 ? 4.992 22.328 6.172 1 88.81 90 LYS B C 1
ATOM 1557 O O . LYS B 1 90 ? 4.117 23.188 6.148 1 88.81 90 LYS B O 1
ATOM 1562 N N . ALA B 1 91 ? 5.074 21.344 5.312 1 89.25 91 ALA B N 1
ATOM 1563 C CA . ALA B 1 91 ? 4.098 21.234 4.23 1 89.25 91 ALA B CA 1
ATOM 1564 C C . ALA B 1 91 ? 2.891 20.406 4.66 1 89.25 91 ALA B C 1
ATOM 1566 O O . ALA B 1 91 ? 2.996 19.547 5.543 1 89.25 91 ALA B O 1
ATOM 1567 N N . HIS B 1 92 ? 1.757 20.719 4.094 1 91.12 92 HIS B N 1
ATOM 1568 C CA . HIS B 1 92 ? 0.599 19.844 4.25 1 91.12 92 HIS B CA 1
ATOM 1569 C C . HIS B 1 92 ? 0.769 18.562 3.457 1 91.12 92 HIS B C 1
ATOM 1571 O O . HIS B 1 92 ? 1.235 18.594 2.316 1 91.12 92 HIS B O 1
ATOM 1577 N N . HIS B 1 93 ? 0.49 17.438 4.039 1 94.5 93 HIS B N 1
ATOM 1578 C CA . HIS B 1 93 ? 0.54 16.141 3.387 1 94.5 93 HIS B CA 1
ATOM 1579 C C . HIS B 1 93 ? -0.844 15.5 3.324 1 94.5 93 HIS B C 1
ATOM 1581 O O . HIS B 1 93 ? -1.484 15.297 4.355 1 94.5 93 HIS B O 1
ATOM 1587 N N . HIS B 1 94 ? -1.337 15.32 2.141 1 96.94 94 HIS B N 1
ATOM 1588 C CA . HIS B 1 94 ? -2.564 14.57 1.887 1 96.94 94 HIS B CA 1
ATOM 1589 C C . HIS B 1 94 ? -2.271 13.258 1.17 1 96.94 94 HIS B C 1
ATOM 1591 O O . HIS B 1 94 ? -1.683 13.258 0.087 1 96.94 94 HIS B O 1
ATOM 1597 N N . VAL B 1 95 ? -2.594 12.125 1.822 1 98.25 95 VAL B N 1
ATOM 1598 C CA . VAL B 1 95 ? -2.355 10.797 1.26 1 98.25 95 VAL B CA 1
ATOM 1599 C C . VAL B 1 95 ? -3.678 10.047 1.14 1 98.25 95 VAL B C 1
ATOM 1601 O O . VAL B 1 95 ? -4.109 9.383 2.088 1 98.25 95 VAL B O 1
ATOM 1604 N N . PRO B 1 96 ? -4.266 10.102 0.002 1 98.81 96 PRO B N 1
ATOM 1605 C CA . PRO B 1 96 ? -5.586 9.492 -0.167 1 98.81 96 PRO B CA 1
ATOM 1606 C C . PRO B 1 96 ? -5.504 8.023 -0.588 1 98.81 96 PRO B C 1
ATOM 1608 O O . PRO B 1 96 ? -4.434 7.547 -0.969 1 98.81 96 PRO B O 1
ATOM 1611 N N . LEU B 1 97 ? -6.609 7.359 -0.409 1 98.94 97 LEU B N 1
ATOM 1612 C CA . LEU B 1 97 ? -6.832 6.008 -0.908 1 98.94 97 LEU B CA 1
ATOM 1613 C C . LEU B 1 97 ? -8.031 5.961 -1.843 1 98.94 97 LEU B C 1
ATOM 1615 O O . LEU B 1 97 ? -9.164 6.238 -1.425 1 98.94 97 LEU B O 1
ATOM 1619 N N . LEU B 1 98 ? -7.777 5.727 -3.105 1 98.88 98 LEU B N 1
ATOM 1620 C CA . LEU B 1 98 ? -8.844 5.398 -4.043 1 98.88 98 LEU B CA 1
ATOM 1621 C C . LEU B 1 98 ? -9.055 3.891 -4.117 1 98.88 98 LEU B C 1
ATOM 1623 O O . LEU B 1 98 ? -8.188 3.158 -4.598 1 98.88 98 LEU B O 1
ATOM 1627 N N . LEU B 1 99 ? -10.203 3.471 -3.693 1 98.81 99 LEU B N 1
ATOM 1628 C CA . LEU B 1 99 ? -10.406 2.068 -3.35 1 98.81 99 LEU B CA 1
ATOM 1629 C C . LEU B 1 99 ? -11.43 1.421 -4.277 1 98.81 99 LEU B C 1
ATOM 1631 O O . LEU B 1 99 ? -12.461 2.018 -4.582 1 98.81 99 LEU B O 1
ATOM 1635 N N . SER B 1 100 ? -11.164 0.295 -4.805 1 97.75 100 SER B N 1
ATOM 1636 C CA . SER B 1 100 ? -12.094 -0.655 -5.402 1 97.75 100 SER B CA 1
ATOM 1637 C C . SER B 1 100 ? -11.922 -2.049 -4.805 1 97.75 100 SER B C 1
ATOM 1639 O O . SER B 1 100 ? -10.922 -2.322 -4.133 1 97.75 100 SER B O 1
ATOM 1641 N N . PRO B 1 101 ? -12.891 -2.939 -4.988 1 96.19 101 PRO B N 1
ATOM 1642 C CA . PRO B 1 101 ? -12.812 -4.254 -4.348 1 96.19 101 PRO B CA 1
ATOM 1643 C C . PRO B 1 101 ? -11.562 -5.031 -4.746 1 96.19 101 PRO B C 1
ATOM 1645 O O . PRO B 1 101 ? -11.039 -5.816 -3.949 1 96.19 101 PRO B O 1
ATOM 1648 N N . PHE B 1 102 ? -11.039 -4.773 -6 1 97.44 102 PHE B N 1
ATOM 1649 C CA . PHE B 1 102 ? -9.914 -5.586 -6.457 1 97.44 102 PHE B CA 1
ATOM 1650 C C . PHE B 1 102 ? -8.758 -4.703 -6.902 1 97.44 102 PHE B C 1
ATOM 1652 O O . PHE B 1 102 ? -7.902 -5.137 -7.684 1 97.44 102 PHE B O 1
ATOM 1659 N N . GLY B 1 103 ? -8.75 -3.461 -6.402 1 98.31 103 GLY B N 1
ATOM 1660 C CA . GLY B 1 103 ? -7.652 -2.551 -6.688 1 98.31 103 GLY B CA 1
ATOM 1661 C C . GLY B 1 103 ? -7.691 -1.285 -5.852 1 98.31 103 GLY B C 1
ATOM 1662 O O . GLY B 1 103 ? -8.734 -0.937 -5.293 1 98.31 103 GLY B O 1
ATOM 1663 N N . TYR B 1 104 ? -6.562 -0.695 -5.738 1 98.88 104 TYR B N 1
ATOM 1664 C CA . TYR B 1 104 ? -6.535 0.624 -5.117 1 98.88 104 TYR B CA 1
ATOM 1665 C C . TYR B 1 104 ? -5.336 1.43 -5.602 1 98.88 104 TYR B C 1
ATOM 1667 O O . TYR B 1 104 ? -4.434 0.886 -6.246 1 98.88 104 TYR B O 1
ATOM 1675 N N . SER B 1 105 ? -5.414 2.768 -5.363 1 98.81 105 SER B N 1
ATOM 1676 C CA . SER B 1 105 ? -4.324 3.678 -5.703 1 98.81 105 SER B CA 1
ATOM 1677 C C . SER B 1 105 ? -4.16 4.762 -4.645 1 98.81 105 SER B C 1
ATOM 1679 O O . SER B 1 105 ? -5.051 4.969 -3.816 1 98.81 105 SER B O 1
ATOM 1681 N N . THR B 1 106 ? -3.045 5.266 -4.598 1 98.88 106 THR B N 1
ATOM 1682 C CA . THR B 1 106 ? -2.707 6.391 -3.73 1 98.88 106 THR B CA 1
ATOM 1683 C C . THR B 1 106 ? -1.753 7.348 -4.438 1 98.88 106 THR B C 1
ATOM 1685 O O . THR B 1 106 ? -1.138 6.988 -5.445 1 98.88 106 THR B O 1
ATOM 1688 N N . TYR B 1 107 ? -1.736 8.57 -3.965 1 98.38 107 TYR B N 1
ATOM 1689 C CA . TYR B 1 107 ? -0.831 9.602 -4.465 1 98.38 107 TYR B CA 1
ATOM 1690 C C . TYR B 1 107 ? -0.584 10.672 -3.412 1 98.38 107 TYR B C 1
ATOM 1692 O O . TYR B 1 107 ? -1.308 10.75 -2.416 1 98.38 107 TYR B O 1
ATOM 1700 N N . ARG B 1 108 ? 0.459 11.375 -3.605 1 97.19 108 ARG B N 1
ATOM 1701 C CA . ARG B 1 108 ? 0.684 12.547 -2.76 1 97.19 108 ARG B CA 1
ATOM 1702 C C . ARG B 1 108 ? -0.242 13.688 -3.152 1 97.19 108 ARG B C 1
ATOM 1704 O O . ARG B 1 108 ? -0.076 14.297 -4.215 1 97.19 108 ARG B O 1
ATOM 1711 N N . GLY B 1 109 ? -1.189 13.898 -2.238 1 92.62 109 GLY B N 1
ATOM 1712 C CA . GLY B 1 109 ? -2.104 15.008 -2.475 1 92.62 109 GLY B CA 1
ATOM 1713 C C . GLY B 1 109 ? -1.631 16.312 -1.865 1 92.62 109 GLY B C 1
ATOM 1714 O O . GLY B 1 109 ? -0.627 16.344 -1.151 1 92.62 109 GLY B O 1
ATOM 1715 N N . SER B 1 110 ? -2.26 17.453 -2.299 1 84.25 110 SER B N 1
ATOM 1716 C CA . SER B 1 110 ? -1.955 18.781 -1.745 1 84.25 110 SER B CA 1
ATOM 1717 C C . SER B 1 110 ? -3.016 19.203 -0.741 1 84.25 110 SER B C 1
ATOM 1719 O O . SER B 1 110 ? -4.156 18.75 -0.796 1 84.25 110 SER B O 1
#

Sequence (220 aa):
MNLSTHVLDLARGLPARGVAVTLERHDGGVRWTQLAEARTDDDGRVRSLLPEGVALDARTYRLRFDTGAYLGDGAFYPEATIVFRVLDPKAHHHVPLLLSPFGYSTYRGSMNLSTHVLDLARGLPARGVAVTLERHDGGVRWTQLAEARTDDDGRVRSLLPEGVALDARTYRLRFDTGAYLGDGAFYPEATIVFRVLDPKAHHHVPLLLSPFGYSTYRGS

Organism: NCBI:txid927083